Protein AF-A0A950CGF4-F1 (afdb_monomer)

pLDDT: mean 89.04, std 9.95, range [51.75, 98.81]

Structure (mmCIF, N/CA/C/O backbone):
data_AF-A0A950CGF4-F1
#
_entry.id   AF-A0A950CGF4-F1
#
loop_
_atom_site.group_PDB
_atom_site.id
_atom_site.type_symbol
_atom_site.label_atom_id
_atom_site.label_alt_id
_atom_site.label_comp_id
_atom_site.label_asym_id
_atom_site.label_entity_id
_atom_site.label_seq_id
_atom_site.pdbx_PDB_ins_code
_atom_site.Cartn_x
_atom_site.Cartn_y
_atom_site.Cartn_z
_atom_site.occupancy
_atom_site.B_iso_or_equiv
_atom_site.auth_seq_id
_atom_site.auth_comp_id
_atom_site.auth_asym_id
_atom_site.auth_atom_id
_atom_site.pdbx_PDB_model_num
ATOM 1 N N . GLY A 1 1 ? 24.610 4.607 -11.907 1.00 51.75 1 GLY A N 1
ATOM 2 C CA . GLY A 1 1 ? 24.295 6.037 -11.906 1.00 51.75 1 GLY A CA 1
ATOM 3 C C . GLY A 1 1 ? 24.151 6.427 -10.470 1.00 51.75 1 GLY A C 1
ATOM 4 O O . GLY A 1 1 ? 25.001 6.032 -9.684 1.00 51.75 1 GLY A O 1
ATOM 5 N N . GLY A 1 2 ? 23.129 7.204 -10.133 1.00 70.56 2 GLY A N 1
ATOM 6 C CA . GLY A 1 2 ? 22.711 7.419 -8.754 1.00 70.56 2 GLY A CA 1
ATOM 7 C C . GLY A 1 2 ? 21.203 7.613 -8.735 1.00 70.56 2 GLY A C 1
ATOM 8 O O . GLY A 1 2 ? 20.708 8.473 -9.470 1.00 70.56 2 GLY A O 1
ATOM 9 N N . GLY A 1 3 ? 20.501 6.817 -7.926 1.00 74.62 3 GLY A N 1
ATOM 10 C CA . GLY A 1 3 ? 19.053 6.936 -7.752 1.00 74.62 3 GLY A CA 1
ATOM 11 C C . GLY A 1 3 ? 18.641 8.293 -7.174 1.00 74.62 3 GLY A C 1
ATOM 12 O O . GLY A 1 3 ? 19.278 8.793 -6.244 1.00 74.62 3 GLY A O 1
ATOM 13 N N . GLY A 1 4 ? 17.574 8.889 -7.714 1.00 84.50 4 GLY A N 1
ATOM 14 C CA . GLY A 1 4 ? 17.140 10.245 -7.355 1.00 84.50 4 GLY A CA 1
ATOM 15 C C . GLY A 1 4 ? 16.600 10.376 -5.928 1.00 84.50 4 GLY A C 1
ATOM 16 O O . GLY A 1 4 ? 16.753 11.428 -5.309 1.00 84.50 4 GLY A O 1
ATOM 17 N N . GLY A 1 5 ? 15.989 9.313 -5.394 1.00 90.94 5 GLY A N 1
ATOM 18 C CA . GLY A 1 5 ? 15.558 9.225 -3.996 1.00 90.94 5 GLY A CA 1
ATOM 19 C C . GLY A 1 5 ? 16.475 8.340 -3.150 1.00 90.94 5 GLY A C 1
ATOM 20 O O . GLY A 1 5 ? 16.993 8.776 -2.122 1.00 90.94 5 GLY A O 1
ATOM 21 N N . ILE A 1 6 ? 16.676 7.085 -3.568 1.00 94.50 6 ILE A N 1
ATOM 22 C CA . ILE A 1 6 ? 17.546 6.114 -2.884 1.00 94.50 6 ILE A CA 1
ATOM 23 C C . ILE A 1 6 ? 18.470 5.428 -3.894 1.00 94.50 6 ILE A C 1
ATOM 25 O O . ILE A 1 6 ? 18.023 4.944 -4.928 1.00 94.50 6 ILE A O 1
ATOM 29 N N . SER A 1 7 ? 19.744 5.289 -3.529 1.00 94.00 7 SER A N 1
ATOM 30 C CA . SER A 1 7 ? 20.682 4.347 -4.150 1.00 94.00 7 SER A CA 1
ATOM 31 C C . SER A 1 7 ? 20.894 3.166 -3.198 1.00 94.00 7 SER A C 1
ATOM 33 O O . SER A 1 7 ? 21.608 3.289 -2.198 1.00 94.00 7 SER A O 1
ATOM 35 N N . ASN A 1 8 ? 20.273 2.020 -3.483 1.00 93.06 8 ASN A N 1
ATOM 36 C CA . ASN A 1 8 ? 20.333 0.840 -2.622 1.00 93.06 8 ASN A CA 1
ATOM 37 C C . ASN A 1 8 ? 21.554 -0.044 -2.935 1.00 93.06 8 ASN A C 1
ATOM 39 O O . ASN A 1 8 ? 21.441 -1.067 -3.616 1.00 93.06 8 ASN A O 1
ATOM 43 N N . SER A 1 9 ? 22.715 0.342 -2.402 1.00 90.50 9 SER A N 1
ATOM 44 C CA . SER A 1 9 ? 24.005 -0.348 -2.582 1.00 90.50 9 SER A CA 1
ATOM 45 C C . SER A 1 9 ? 24.527 -1.099 -1.353 1.00 90.50 9 SER A C 1
ATOM 47 O O . SER A 1 9 ? 25.666 -1.566 -1.343 1.00 90.50 9 SER A O 1
ATOM 49 N N . GLY A 1 10 ? 23.697 -1.216 -0.315 1.00 85.75 10 GLY A N 1
ATOM 50 C CA . GLY A 1 10 ? 24.014 -1.948 0.908 1.00 85.75 10 GLY A CA 1
ATOM 51 C C . GLY A 1 10 ? 23.760 -3.456 0.803 1.00 85.75 10 GLY A C 1
ATOM 52 O O . GLY A 1 10 ? 23.866 -4.065 -0.257 1.00 85.75 10 GLY A O 1
ATOM 53 N N . THR A 1 11 ? 23.428 -4.076 1.937 1.00 91.06 11 THR A N 1
ATOM 54 C CA . THR A 1 11 ? 23.103 -5.510 2.014 1.00 91.06 11 THR A CA 1
ATOM 55 C C . THR A 1 11 ? 21.654 -5.818 1.645 1.00 91.06 11 THR A C 1
ATOM 57 O O . THR A 1 11 ? 21.397 -6.853 1.040 1.00 91.06 11 THR A O 1
ATOM 60 N N . SER A 1 12 ? 20.714 -4.954 2.035 1.00 94.38 12 SER A N 1
ATOM 61 C CA . SER A 1 12 ? 19.289 -5.050 1.711 1.00 94.38 12 SER A CA 1
ATOM 62 C C . SER A 1 12 ? 18.558 -3.764 2.098 1.00 94.38 12 SER A C 1
ATOM 64 O O . SER A 1 12 ? 18.945 -3.125 3.080 1.00 94.38 12 SER A O 1
ATOM 66 N N . ALA A 1 13 ? 17.442 -3.462 1.436 1.00 96.19 13 ALA A N 1
ATOM 67 C CA . ALA A 1 13 ? 16.531 -2.393 1.838 1.00 96.19 13 ALA A CA 1
ATOM 68 C C . ALA A 1 13 ? 15.065 -2.851 1.867 1.00 96.19 13 ALA A C 1
ATOM 70 O O . ALA A 1 13 ? 14.645 -3.748 1.132 1.00 96.19 13 ALA A O 1
ATOM 71 N N . VAL A 1 14 ? 14.282 -2.206 2.733 1.00 96.38 14 VAL A N 1
ATOM 72 C CA . VAL A 1 14 ? 12.844 -2.435 2.887 1.00 96.38 14 VAL A CA 1
ATOM 73 C C . VAL A 1 14 ? 12.133 -1.084 2.908 1.00 96.38 14 VAL A C 1
ATOM 75 O O . VAL A 1 14 ? 12.479 -0.211 3.702 1.00 96.38 14 VAL A O 1
ATOM 78 N N . VAL A 1 15 ? 11.137 -0.923 2.040 1.00 97.38 15 VAL A N 1
ATOM 79 C CA . VAL A 1 15 ? 10.328 0.293 1.892 1.00 97.38 15 VAL A CA 1
ATOM 80 C C . VAL A 1 15 ? 8.871 -0.057 2.171 1.00 97.38 15 VAL A C 1
ATOM 82 O O . VAL A 1 15 ? 8.310 -0.949 1.538 1.00 97.38 15 VAL A O 1
ATOM 85 N N . ILE A 1 16 ? 8.253 0.627 3.135 1.00 96.19 16 ILE A N 1
ATOM 86 C CA . ILE A 1 16 ? 6.884 0.334 3.578 1.00 96.19 16 ILE A CA 1
ATOM 87 C C . ILE A 1 16 ? 6.121 1.643 3.769 1.00 96.19 16 ILE A C 1
ATOM 89 O O . ILE A 1 16 ? 6.665 2.592 4.336 1.00 96.19 16 ILE A O 1
ATOM 93 N N . ASN A 1 17 ? 4.858 1.690 3.336 1.00 94.06 17 ASN A N 1
ATOM 94 C CA . ASN A 1 17 ? 3.929 2.799 3.595 1.00 94.06 17 ASN A CA 1
ATOM 95 C C . ASN A 1 17 ? 4.472 4.182 3.180 1.00 94.06 17 ASN A C 1
ATOM 97 O O . ASN A 1 17 ? 4.217 5.197 3.838 1.00 94.06 17 ASN A O 1
ATOM 101 N N . SER A 1 18 ? 5.269 4.217 2.111 1.00 97.56 18 SER A N 1
ATOM 102 C CA . SER A 1 18 ? 6.079 5.376 1.731 1.00 97.56 18 SER A CA 1
ATOM 103 C C . SER A 1 18 ? 5.611 6.009 0.427 1.00 97.56 18 SER A C 1
ATOM 105 O O . SER A 1 18 ? 5.087 5.332 -0.457 1.00 97.56 18 SER A O 1
ATOM 107 N N . THR A 1 19 ? 5.853 7.312 0.290 1.00 97.75 19 THR A N 1
ATOM 108 C CA . THR A 1 19 ? 5.586 8.048 -0.950 1.00 97.75 19 THR A CA 1
ATOM 109 C C . THR A 1 19 ? 6.880 8.606 -1.516 1.00 97.75 19 THR A C 1
ATOM 111 O O . THR A 1 19 ? 7.490 9.485 -0.909 1.00 97.75 19 THR A O 1
ATOM 114 N N . PHE A 1 20 ? 7.263 8.133 -2.698 1.00 97.50 20 PHE A N 1
ATOM 115 C CA . PHE A 1 20 ? 8.356 8.686 -3.493 1.00 97.50 20 PHE A CA 1
ATOM 116 C C . PHE A 1 20 ? 7.741 9.566 -4.565 1.00 97.50 20 PHE A C 1
ATOM 118 O O . PHE A 1 20 ? 6.994 9.072 -5.411 1.00 97.50 20 PHE A O 1
ATOM 125 N N . LYS A 1 21 ? 8.018 10.867 -4.528 1.00 95.50 21 LYS A N 1
ATOM 126 C CA . LYS A 1 21 ? 7.441 11.804 -5.485 1.00 95.50 21 LYS A CA 1
ATOM 127 C C . LYS A 1 21 ? 8.475 12.754 -6.047 1.00 95.50 21 LYS A C 1
ATOM 129 O O . LYS A 1 21 ? 9.245 13.318 -5.275 1.00 95.50 21 LYS A O 1
ATOM 134 N N . GLN A 1 22 ? 8.424 12.968 -7.360 1.00 93.62 22 GLN A N 1
ATOM 135 C CA . GLN A 1 22 ? 9.223 13.989 -8.049 1.00 93.62 22 GLN A CA 1
ATOM 136 C C . GLN A 1 22 ? 10.730 13.899 -7.766 1.00 93.62 22 GLN A C 1
ATOM 138 O O . GLN A 1 22 ? 11.429 14.911 -7.784 1.00 93.62 22 GLN A O 1
ATOM 143 N N . ASN A 1 23 ? 11.230 12.693 -7.496 1.00 94.12 23 ASN A N 1
ATOM 144 C CA . ASN A 1 23 ? 12.661 12.449 -7.423 1.00 94.12 23 ASN A CA 1
ATOM 145 C C . ASN A 1 23 ? 13.214 12.321 -8.845 1.00 94.12 23 ASN A C 1
ATOM 147 O O . ASN A 1 23 ? 12.542 11.771 -9.721 1.00 94.12 23 ASN A O 1
ATOM 151 N N . ILE A 1 24 ? 14.421 12.844 -9.066 1.00 92.50 24 ILE A N 1
ATOM 152 C CA . ILE A 1 24 ? 15.060 12.873 -10.382 1.00 92.50 24 ILE A CA 1
ATOM 153 C C . ILE A 1 24 ? 16.408 12.157 -10.301 1.00 92.50 24 ILE A C 1
ATOM 155 O O . ILE A 1 24 ? 17.319 12.624 -9.616 1.00 92.50 24 ILE A O 1
ATOM 159 N N . GLY A 1 25 ? 16.525 11.030 -10.998 1.00 89.88 25 GLY A N 1
ATOM 160 C CA . GLY A 1 25 ? 17.766 10.282 -11.180 1.00 89.88 25 GLY A CA 1
ATOM 161 C C . GLY A 1 25 ? 18.503 10.772 -12.424 1.00 89.88 25 GLY A C 1
ATOM 162 O O . GLY A 1 25 ? 17.896 11.066 -13.452 1.00 89.88 25 GLY A O 1
ATOM 163 N N . VAL A 1 26 ? 19.832 10.875 -12.346 1.00 87.75 26 VAL A N 1
ATOM 164 C CA . VAL A 1 26 ? 20.642 11.393 -13.469 1.00 87.75 26 VAL A CA 1
ATOM 165 C C . VAL A 1 26 ? 20.712 10.389 -14.621 1.00 87.75 26 VAL A C 1
ATOM 167 O O . VAL A 1 26 ? 20.776 10.782 -15.783 1.00 87.75 26 VAL A O 1
ATOM 170 N N . VAL A 1 27 ? 20.720 9.096 -14.296 1.00 85.50 27 VAL A N 1
ATOM 171 C CA . VAL A 1 27 ? 20.828 8.002 -15.273 1.00 85.50 27 VAL A CA 1
ATOM 172 C C . VAL A 1 27 ? 19.829 6.907 -14.924 1.00 85.50 27 VAL A C 1
ATOM 174 O O . VAL A 1 27 ? 18.967 6.584 -15.734 1.00 85.50 27 VAL A O 1
ATOM 177 N N . ASP A 1 28 ? 19.904 6.428 -13.685 1.00 88.00 28 ASP A N 1
ATOM 178 C CA . ASP A 1 28 ? 19.197 5.243 -13.217 1.00 88.00 28 ASP A CA 1
ATOM 179 C C . ASP A 1 28 ? 18.255 5.627 -12.077 1.00 88.00 28 ASP A C 1
ATOM 181 O O . ASP A 1 28 ? 18.638 6.406 -11.200 1.00 88.00 28 ASP A O 1
ATOM 185 N N . GLY A 1 29 ? 17.045 5.070 -12.082 1.00 89.81 29 GLY A N 1
ATOM 186 C CA . GLY A 1 29 ? 16.141 5.055 -10.939 1.00 89.81 29 GLY A CA 1
ATOM 187 C C . GLY A 1 29 ? 15.717 6.440 -10.460 1.00 89.81 29 GLY A C 1
ATOM 188 O O . GLY A 1 29 ? 16.326 6.995 -9.545 1.00 89.81 29 GLY A O 1
ATOM 189 N N . GLY A 1 30 ? 14.629 6.993 -10.996 1.00 92.44 30 GLY A N 1
ATOM 190 C CA . GLY A 1 30 ? 14.160 8.312 -10.556 1.00 92.44 30 GLY A CA 1
ATOM 191 C C . GLY A 1 30 ? 13.792 8.308 -9.077 1.00 92.44 30 GLY A C 1
ATOM 192 O O . GLY A 1 30 ? 14.268 9.139 -8.307 1.00 92.44 30 GLY A O 1
ATOM 193 N N . GLY A 1 31 ? 13.025 7.304 -8.647 1.00 94.94 31 GLY A N 1
ATOM 194 C CA . GLY A 1 31 ? 12.789 7.021 -7.235 1.00 94.94 31 GLY A CA 1
ATOM 195 C C . GLY A 1 31 ? 13.942 6.242 -6.604 1.00 94.94 31 GLY A C 1
ATOM 196 O O . GLY A 1 31 ? 14.527 6.700 -5.619 1.00 94.94 31 GLY A O 1
ATOM 197 N N . ILE A 1 32 ? 14.249 5.056 -7.139 1.00 95.69 32 ILE A N 1
ATOM 198 C CA . ILE A 1 32 ? 15.247 4.147 -6.555 1.00 95.69 32 ILE A CA 1
ATOM 199 C C . ILE A 1 32 ? 16.115 3.500 -7.635 1.00 95.69 32 ILE A C 1
ATOM 201 O O . ILE A 1 32 ? 15.602 2.869 -8.554 1.00 95.69 32 ILE A O 1
ATOM 205 N N . GLU A 1 33 ? 17.431 3.574 -7.462 1.00 94.38 33 GLU A N 1
ATOM 206 C CA . GLU A 1 33 ? 18.391 2.683 -8.121 1.00 94.38 33 GLU A CA 1
ATOM 207 C C . GLU A 1 33 ? 18.653 1.498 -7.186 1.00 94.38 33 GLU A C 1
ATOM 209 O O . GLU A 1 33 ? 19.044 1.677 -6.025 1.00 94.38 33 GLU A O 1
ATOM 214 N N . ASN A 1 34 ? 18.421 0.279 -7.671 1.00 94.44 34 ASN A N 1
ATOM 215 C CA . ASN A 1 34 ? 18.540 -0.925 -6.867 1.00 94.44 34 ASN A CA 1
ATOM 216 C C . ASN A 1 34 ? 19.687 -1.832 -7.319 1.00 94.44 34 ASN A C 1
ATOM 218 O O . ASN A 1 34 ? 19.595 -2.495 -8.349 1.00 94.44 34 ASN A O 1
ATOM 222 N N . VAL A 1 35 ? 20.733 -1.941 -6.495 1.00 93.69 35 VAL A N 1
ATOM 223 C CA . VAL A 1 35 ? 21.887 -2.827 -6.740 1.00 93.69 35 VAL A CA 1
ATOM 224 C C . VAL A 1 35 ? 22.104 -3.849 -5.613 1.00 93.69 35 VAL A C 1
ATOM 226 O O . VAL A 1 35 ? 23.158 -4.480 -5.534 1.00 93.69 35 VAL A O 1
ATOM 229 N N . SER A 1 36 ? 21.097 -4.064 -4.762 1.00 93.69 36 SER A N 1
ATOM 230 C CA . SER A 1 36 ? 21.050 -5.111 -3.726 1.00 93.69 36 SER A CA 1
ATOM 231 C C . SER A 1 36 ? 19.597 -5.598 -3.521 1.00 93.69 36 SER A C 1
ATOM 233 O O . SER A 1 36 ? 18.703 -5.114 -4.208 1.00 93.69 36 SER A O 1
ATOM 235 N N . PRO A 1 37 ? 19.299 -6.599 -2.674 1.00 95.44 37 PRO A N 1
ATOM 236 C CA . PRO A 1 37 ? 17.916 -7.005 -2.413 1.00 95.44 37 PRO A CA 1
ATOM 237 C C . PRO A 1 37 ? 17.028 -5.853 -1.909 1.00 95.44 37 PRO A C 1
ATOM 239 O O . PRO A 1 37 ? 17.382 -5.162 -0.950 1.00 95.44 37 PRO A O 1
ATOM 242 N N . LEU A 1 38 ? 15.856 -5.676 -2.525 1.00 97.31 38 LEU A N 1
ATOM 243 C CA . LEU A 1 38 ? 14.881 -4.637 -2.183 1.00 97.31 38 LEU A CA 1
ATOM 244 C C . LEU A 1 38 ? 13.463 -5.207 -2.112 1.00 97.31 38 LEU A C 1
ATOM 246 O O . LEU A 1 38 ? 12.987 -5.836 -3.055 1.00 97.31 38 LEU A O 1
ATOM 250 N N . THR A 1 39 ? 12.776 -4.951 -0.997 1.00 98.00 39 THR A N 1
ATOM 251 C CA . THR A 1 39 ? 11.337 -5.224 -0.844 1.00 98.00 39 THR A CA 1
ATOM 252 C C . THR A 1 39 ? 10.566 -3.924 -0.657 1.00 98.00 39 THR A C 1
ATOM 254 O O . THR A 1 39 ? 10.928 -3.101 0.186 1.00 98.00 39 THR A O 1
ATOM 257 N N . ILE A 1 40 ? 9.491 -3.755 -1.421 1.00 98.69 40 ILE A N 1
ATOM 258 C CA . ILE A 1 40 ? 8.602 -2.596 -1.375 1.00 98.69 40 ILE A CA 1
ATOM 259 C C . ILE A 1 40 ? 7.180 -3.082 -1.127 1.00 98.69 40 ILE A C 1
ATOM 261 O O . ILE A 1 40 ? 6.662 -3.896 -1.889 1.00 98.69 40 ILE A O 1
ATOM 265 N N . THR A 1 41 ? 6.538 -2.541 -0.096 1.00 98.62 41 THR A N 1
ATOM 266 C CA . THR A 1 41 ? 5.162 -2.889 0.268 1.00 98.62 41 THR A CA 1
ATOM 267 C C . THR A 1 41 ? 4.340 -1.628 0.509 1.00 98.62 41 THR A C 1
ATOM 269 O O . THR A 1 41 ? 4.827 -0.692 1.151 1.00 98.62 41 THR A O 1
ATOM 272 N N . ASN A 1 42 ? 3.080 -1.601 0.055 1.00 98.25 42 ASN A N 1
ATOM 273 C CA . ASN A 1 42 ? 2.128 -0.529 0.388 1.00 98.25 42 ASN A CA 1
ATOM 274 C C . ASN A 1 42 ? 2.681 0.876 0.108 1.00 98.25 42 ASN A C 1
ATOM 276 O O . ASN A 1 42 ? 2.585 1.761 0.953 1.00 98.25 42 ASN A O 1
ATOM 280 N N . SER A 1 43 ? 3.356 1.079 -1.019 1.00 98.75 43 SER A N 1
ATOM 281 C CA . SER A 1 43 ? 4.037 2.347 -1.293 1.00 98.75 43 SER A CA 1
ATOM 282 C C . SER A 1 43 ? 3.573 2.956 -2.608 1.00 98.75 43 SER A C 1
ATOM 284 O O . SER A 1 43 ? 3.198 2.248 -3.541 1.00 98.75 43 SER A O 1
ATOM 286 N N . THR A 1 44 ? 3.609 4.284 -2.680 1.00 98.50 44 THR A N 1
ATOM 287 C CA . THR A 1 44 ? 3.230 5.043 -3.873 1.00 98.50 44 THR A CA 1
ATOM 288 C C . THR A 1 44 ? 4.453 5.736 -4.470 1.00 98.50 44 THR A C 1
ATOM 290 O O . THR A 1 44 ? 5.131 6.510 -3.796 1.00 98.50 44 THR A O 1
ATOM 293 N N . PHE A 1 45 ? 4.708 5.505 -5.753 1.00 97.81 45 PHE A N 1
ATOM 294 C CA . PHE A 1 45 ? 5.719 6.194 -6.550 1.00 97.81 45 PHE A CA 1
ATOM 295 C C . PHE A 1 45 ? 4.994 7.061 -7.574 1.00 97.81 45 PHE A C 1
ATOM 297 O O . PHE A 1 45 ? 4.281 6.523 -8.422 1.00 97.81 45 PHE A O 1
ATOM 304 N N . ALA A 1 46 ? 5.139 8.385 -7.491 1.00 95.62 46 ALA A N 1
ATOM 305 C CA . ALA A 1 46 ? 4.432 9.302 -8.378 1.00 95.62 46 ALA A CA 1
ATOM 306 C C . ALA A 1 46 ? 5.320 10.408 -8.958 1.00 95.62 46 ALA A C 1
ATOM 308 O O . ALA A 1 46 ? 5.899 11.207 -8.219 1.00 95.62 46 ALA A O 1
ATOM 309 N N . GLY A 1 47 ? 5.361 10.520 -10.285 1.00 93.06 47 GLY A N 1
ATOM 310 C CA . GLY A 1 47 ? 6.070 11.613 -10.953 1.00 93.06 47 GLY A CA 1
ATOM 311 C C . GLY A 1 47 ? 7.588 11.591 -10.777 1.00 93.06 47 GLY A C 1
ATOM 312 O O . GLY A 1 47 ? 8.194 12.654 -10.845 1.00 93.06 47 GLY A O 1
ATOM 313 N N . ASN A 1 48 ? 8.195 10.442 -10.466 1.00 93.50 48 ASN A N 1
ATOM 314 C CA . ASN A 1 48 ? 9.653 10.305 -10.436 1.00 93.50 48 ASN A CA 1
ATOM 315 C C . ASN A 1 48 ? 10.206 10.161 -11.869 1.00 93.50 48 ASN A C 1
ATOM 317 O O . ASN A 1 48 ? 9.531 9.611 -12.739 1.00 93.50 48 ASN A O 1
ATOM 321 N N . ASP A 1 49 ? 11.414 10.654 -12.127 1.00 91.38 49 ASP A N 1
ATOM 322 C CA . ASP A 1 49 ? 11.981 10.695 -13.479 1.00 91.38 49 ASP A CA 1
ATOM 323 C C . ASP A 1 49 ? 13.460 10.294 -13.491 1.00 91.38 49 ASP A C 1
ATOM 325 O O . ASP A 1 49 ? 14.237 10.691 -12.628 1.00 91.38 49 ASP A O 1
ATOM 329 N N . ALA A 1 50 ? 13.847 9.488 -14.469 1.00 90.44 50 ALA A N 1
ATOM 330 C CA . ALA A 1 50 ? 15.225 9.133 -14.794 1.00 90.44 50 ALA A CA 1
ATOM 331 C C . ALA A 1 50 ? 15.234 8.504 -16.190 1.00 90.44 50 ALA A C 1
ATOM 333 O O . ALA A 1 50 ? 14.245 7.854 -16.534 1.00 90.44 50 ALA A O 1
ATOM 334 N N . PRO A 1 51 ? 16.326 8.627 -16.972 1.00 88.62 51 PRO A N 1
ATOM 335 C CA . PRO A 1 51 ? 16.452 7.997 -18.288 1.00 88.62 51 PRO A CA 1
ATOM 336 C C . PRO A 1 51 ? 16.102 6.502 -18.314 1.00 88.62 51 PRO A C 1
ATOM 338 O O . PRO A 1 51 ? 15.461 6.057 -19.269 1.00 88.62 51 PRO A O 1
ATOM 341 N N . VAL A 1 52 ? 16.485 5.761 -17.269 1.00 88.00 52 VAL A N 1
ATOM 342 C CA . VAL A 1 52 ? 16.149 4.350 -17.052 1.00 88.00 52 VAL A CA 1
ATOM 343 C C . VAL A 1 52 ? 15.436 4.188 -15.714 1.00 88.00 52 VAL A C 1
ATOM 345 O O . VAL A 1 52 ? 15.919 4.670 -14.692 1.00 88.00 52 VAL A O 1
ATOM 348 N N . GLY A 1 53 ? 14.270 3.534 -15.721 1.00 90.12 53 GLY A N 1
ATOM 349 C CA . GLY A 1 53 ? 13.491 3.263 -14.518 1.00 90.12 53 GLY A CA 1
ATOM 350 C C . GLY A 1 53 ? 13.012 4.530 -13.814 1.00 90.12 53 GLY A C 1
ATOM 351 O O . GLY A 1 53 ? 13.495 4.867 -12.733 1.00 90.12 53 GLY A O 1
ATOM 352 N N . GLY A 1 54 ? 12.043 5.240 -14.400 1.00 91.38 54 GLY A N 1
ATOM 353 C CA . GLY A 1 54 ? 11.550 6.508 -13.846 1.00 91.38 54 GLY A CA 1
ATOM 354 C C . GLY A 1 54 ? 11.106 6.379 -12.384 1.00 91.38 54 GLY A C 1
ATOM 355 O O . GLY A 1 54 ? 11.421 7.221 -11.549 1.00 91.38 54 GLY A O 1
ATOM 356 N N . GLY A 1 55 ? 10.440 5.279 -12.034 1.00 93.94 55 GLY A N 1
ATOM 357 C CA . GLY A 1 55 ? 10.187 4.895 -10.650 1.00 93.94 55 GLY A CA 1
ATOM 358 C C . GLY A 1 55 ? 11.382 4.159 -10.052 1.00 93.94 55 GLY A C 1
ATOM 359 O O . GLY A 1 55 ? 11.945 4.602 -9.048 1.00 93.94 55 GLY A O 1
ATOM 360 N N . ILE A 1 56 ? 11.749 3.027 -10.655 1.00 94.50 56 ILE A N 1
ATOM 361 C CA . ILE A 1 56 ? 12.818 2.149 -10.168 1.00 94.50 56 ILE A CA 1
ATOM 362 C C . ILE A 1 56 ? 13.632 1.623 -11.338 1.00 94.50 56 ILE A C 1
ATOM 364 O O . ILE A 1 56 ? 13.052 1.119 -12.299 1.00 94.50 56 ILE A O 1
ATOM 368 N N . ASP A 1 57 ? 14.953 1.648 -11.196 1.00 93.44 57 ASP A N 1
ATOM 369 C CA . ASP A 1 57 ? 15.852 0.853 -12.024 1.00 93.44 57 ASP A CA 1
ATOM 370 C C . ASP A 1 57 ? 16.522 -0.235 -11.187 1.00 93.44 57 ASP A C 1
ATOM 372 O O . ASP A 1 57 ? 17.093 0.032 -10.125 1.00 93.44 57 ASP A O 1
ATOM 376 N N . ASN A 1 58 ? 16.387 -1.483 -11.625 1.00 94.12 58 ASN A N 1
ATOM 377 C CA . ASN A 1 58 ? 16.745 -2.654 -10.846 1.00 94.12 58 ASN A CA 1
ATOM 378 C C . ASN A 1 58 ? 17.822 -3.504 -11.522 1.00 94.12 58 ASN A C 1
ATOM 380 O O . ASN A 1 58 ? 17.596 -4.096 -12.572 1.00 94.12 58 ASN A O 1
ATOM 384 N N . PHE A 1 59 ? 18.942 -3.675 -10.819 1.00 93.06 59 PHE A N 1
ATOM 385 C CA . PHE A 1 59 ? 20.076 -4.515 -11.212 1.00 93.06 59 PHE A CA 1
ATOM 386 C C . PHE A 1 59 ? 20.205 -5.800 -10.373 1.00 93.06 59 PHE A C 1
ATOM 388 O O . PHE A 1 59 ? 21.113 -6.604 -10.611 1.00 93.06 59 PHE A O 1
ATOM 395 N N . ARG A 1 60 ? 19.367 -5.993 -9.342 1.00 93.44 60 ARG A N 1
ATOM 396 C CA . ARG A 1 60 ? 19.395 -7.158 -8.428 1.00 93.44 60 ARG A CA 1
ATOM 397 C C . ARG A 1 60 ? 17.983 -7.667 -8.132 1.00 93.44 60 ARG A C 1
ATOM 399 O O . ARG A 1 60 ? 17.134 -7.653 -9.011 1.00 93.44 60 ARG A O 1
ATOM 406 N N . THR A 1 61 ? 17.735 -8.225 -6.951 1.00 94.44 61 THR A N 1
ATOM 407 C CA . THR A 1 61 ? 16.420 -8.753 -6.579 1.00 94.44 61 THR A CA 1
ATOM 408 C C . THR A 1 61 ? 15.514 -7.623 -6.113 1.00 94.44 61 THR A C 1
ATOM 410 O O . THR A 1 61 ? 15.842 -6.910 -5.164 1.00 94.44 61 THR A O 1
ATOM 413 N N . LEU A 1 62 ? 14.355 -7.513 -6.751 1.00 97.31 62 LEU A N 1
ATOM 414 C CA . LEU A 1 62 ? 13.282 -6.589 -6.426 1.00 97.31 62 LEU A CA 1
ATOM 415 C C . LEU A 1 62 ? 11.998 -7.382 -6.175 1.00 97.31 62 LEU A C 1
ATOM 417 O O . LEU A 1 62 ? 11.597 -8.217 -6.983 1.00 97.31 62 LEU A O 1
ATOM 421 N N . THR A 1 63 ? 11.335 -7.102 -5.059 1.00 98.12 63 THR A N 1
ATOM 422 C CA . THR A 1 63 ? 9.980 -7.580 -4.767 1.00 98.12 63 THR A CA 1
ATOM 423 C C . THR A 1 63 ? 9.090 -6.381 -4.474 1.00 98.12 63 THR A C 1
ATOM 425 O O . THR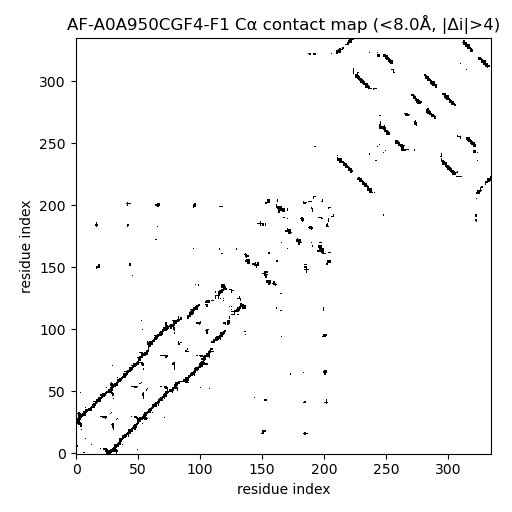 A 1 63 ? 9.369 -5.617 -3.551 1.00 98.12 63 THR A O 1
ATOM 428 N N . VAL A 1 64 ? 8.023 -6.216 -5.252 1.00 98.69 64 VAL A N 1
ATOM 429 C CA . VAL A 1 64 ? 7.040 -5.139 -5.087 1.00 98.69 64 VAL A CA 1
ATOM 430 C C . VAL A 1 64 ? 5.679 -5.751 -4.815 1.00 98.69 64 VAL A C 1
ATOM 432 O O . VAL A 1 64 ? 5.218 -6.617 -5.556 1.00 98.69 64 VAL A O 1
ATOM 435 N N . ILE A 1 65 ? 5.038 -5.305 -3.742 1.00 98.69 65 ILE A N 1
ATOM 436 C CA . ILE A 1 65 ? 3.754 -5.828 -3.293 1.00 98.69 65 ILE A CA 1
ATOM 437 C C . ILE A 1 65 ? 2.840 -4.648 -2.994 1.00 98.69 65 ILE A C 1
ATOM 439 O O . ILE A 1 65 ? 3.268 -3.682 -2.350 1.00 98.69 65 ILE A O 1
ATOM 443 N N . ASN A 1 66 ? 1.571 -4.737 -3.398 1.00 98.56 66 ASN A N 1
ATOM 444 C CA . ASN A 1 66 ? 0.537 -3.826 -2.912 1.00 98.56 66 ASN A CA 1
ATOM 445 C C . ASN A 1 66 ? 0.905 -2.347 -3.109 1.00 98.56 66 ASN A C 1
ATOM 447 O O . ASN A 1 66 ? 0.773 -1.544 -2.194 1.00 98.56 66 ASN A O 1
ATOM 451 N N . SER A 1 67 ? 1.487 -1.986 -4.250 1.00 98.81 67 SER A N 1
ATOM 452 C CA . SER A 1 67 ? 2.049 -0.647 -4.469 1.00 98.81 67 SER A CA 1
ATOM 453 C C . SER A 1 67 ? 1.420 0.033 -5.682 1.00 98.81 67 SER A C 1
ATOM 455 O O . SER A 1 67 ? 0.757 -0.611 -6.492 1.00 98.81 67 SER A O 1
ATOM 457 N N . THR A 1 68 ? 1.611 1.344 -5.812 1.00 98.62 68 THR A N 1
ATOM 458 C CA . THR A 1 68 ? 1.090 2.121 -6.944 1.00 98.62 68 THR A CA 1
ATOM 459 C C . THR A 1 68 ? 2.208 2.950 -7.557 1.00 98.62 68 THR A C 1
ATOM 461 O O . THR A 1 68 ? 2.809 3.784 -6.885 1.00 98.62 68 THR A O 1
ATOM 464 N N . PHE A 1 69 ? 2.468 2.752 -8.843 1.00 97.81 69 PHE A N 1
ATOM 465 C CA . PHE A 1 69 ? 3.447 3.490 -9.630 1.00 97.81 69 PHE A CA 1
ATOM 466 C C . PHE A 1 69 ? 2.703 4.279 -10.695 1.00 97.81 69 PHE A C 1
ATOM 468 O O . PHE A 1 69 ? 2.159 3.677 -11.609 1.00 97.81 69 PHE A O 1
ATOM 475 N N . THR A 1 70 ? 2.681 5.609 -10.607 1.00 94.88 70 THR A N 1
ATOM 476 C CA . THR A 1 70 ? 1.973 6.435 -11.590 1.00 94.88 70 THR A CA 1
ATOM 477 C C . THR A 1 70 ? 2.803 7.590 -12.108 1.00 94.88 70 THR A C 1
ATOM 479 O O . THR A 1 70 ? 3.390 8.349 -11.338 1.00 94.88 70 THR A O 1
ATOM 482 N N . GLY A 1 71 ? 2.805 7.782 -13.424 1.00 90.31 71 GLY A N 1
ATOM 483 C CA . GLY A 1 71 ? 3.450 8.945 -14.023 1.00 90.31 71 GLY A CA 1
ATOM 484 C C . GLY A 1 71 ? 4.947 9.016 -13.730 1.00 90.31 71 GLY A C 1
ATOM 485 O O . GLY A 1 71 ? 5.499 10.108 -13.799 1.00 90.31 71 GLY A O 1
ATOM 486 N N . ASN A 1 72 ? 5.587 7.907 -13.334 1.00 90.00 72 ASN A N 1
ATOM 487 C CA . ASN A 1 72 ? 7.040 7.870 -13.253 1.00 90.00 72 ASN A CA 1
ATOM 488 C C . ASN A 1 72 ? 7.539 7.377 -14.592 1.00 90.00 72 ASN A C 1
ATOM 490 O O . ASN A 1 72 ? 7.157 6.290 -15.013 1.00 90.00 72 ASN A O 1
ATOM 494 N N . GLY A 1 73 ? 8.356 8.155 -15.278 1.00 74.19 73 GLY A N 1
ATOM 495 C CA . GLY A 1 73 ? 8.626 7.821 -16.659 1.00 74.19 73 GLY A CA 1
ATOM 496 C C . GLY A 1 73 ? 9.662 8.723 -17.308 1.00 74.19 73 GLY A C 1
ATOM 497 O O . GLY A 1 73 ? 9.470 9.935 -17.289 1.00 74.19 73 GLY A O 1
ATOM 498 N N . PRO A 1 74 ? 10.691 8.145 -17.941 1.00 65.19 74 PRO A N 1
ATOM 499 C CA . PRO A 1 74 ? 11.698 8.881 -18.688 1.00 65.19 74 PRO A CA 1
ATOM 500 C C . PRO A 1 74 ? 11.148 9.649 -19.883 1.00 65.19 74 PRO A C 1
ATOM 502 O O . PRO A 1 74 ? 10.305 9.162 -20.644 1.00 65.19 74 PRO A O 1
ATOM 505 N N . THR A 1 75 ? 11.818 10.756 -20.192 1.00 60.53 75 THR A N 1
ATOM 506 C CA . THR A 1 75 ? 11.823 11.358 -21.537 1.00 60.53 75 THR A CA 1
ATOM 507 C C . THR A 1 75 ? 12.414 10.435 -22.622 1.00 60.53 75 THR A C 1
ATOM 509 O O . THR A 1 75 ? 12.136 10.646 -23.80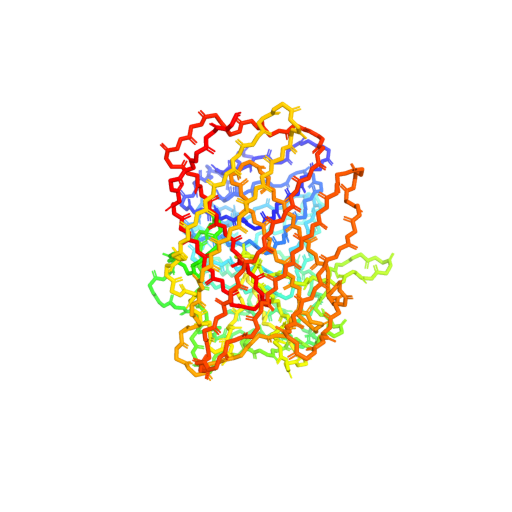0 1.00 60.53 75 THR A O 1
ATOM 512 N N . LEU A 1 76 ? 13.199 9.409 -22.252 1.00 63.44 76 LEU A N 1
ATOM 513 C CA . LEU A 1 76 ? 14.025 8.580 -23.153 1.00 63.44 76 LEU A CA 1
ATOM 514 C C . LEU A 1 76 ? 13.693 7.067 -23.216 1.00 63.44 76 LEU A C 1
ATOM 516 O O . LEU A 1 76 ? 14.469 6.312 -23.792 1.00 63.44 76 LEU A O 1
ATOM 520 N N . GLY A 1 77 ? 12.553 6.599 -22.691 1.00 69.88 77 GLY A N 1
ATOM 521 C CA . GLY A 1 77 ? 12.064 5.235 -22.984 1.00 69.88 77 GLY A CA 1
ATOM 522 C C . GLY A 1 77 ? 12.434 4.100 -22.009 1.00 69.88 77 GLY A C 1
ATOM 523 O O . GLY A 1 77 ? 12.163 2.942 -22.301 1.00 69.88 77 GLY A O 1
ATOM 524 N N . GLY A 1 78 ? 13.009 4.401 -20.847 1.00 70.50 78 GLY A N 1
ATOM 525 C CA . GLY A 1 78 ? 13.444 3.451 -19.816 1.00 70.50 78 GLY A CA 1
ATOM 526 C C . GLY A 1 78 ? 12.414 2.820 -18.859 1.00 70.50 78 GLY A C 1
ATOM 527 O O . GLY A 1 78 ? 12.822 2.268 -17.844 1.00 70.50 78 GLY A O 1
ATOM 528 N N . GLY A 1 79 ? 11.113 2.894 -19.129 1.00 84.00 79 GLY A N 1
ATOM 529 C CA . GLY A 1 79 ? 10.072 2.277 -18.294 1.00 84.00 79 GLY A CA 1
ATOM 530 C C . GLY A 1 79 ? 9.798 2.959 -16.937 1.00 84.00 79 GLY A C 1
ATOM 531 O O . GLY A 1 79 ? 10.631 3.696 -16.406 1.00 84.00 79 GLY A O 1
ATOM 532 N N . ASN A 1 80 ? 8.629 2.697 -16.341 1.00 90.94 80 ASN A N 1
ATOM 533 C CA . ASN A 1 80 ? 8.289 3.095 -14.963 1.00 90.94 80 ASN A CA 1
ATOM 534 C C . ASN A 1 80 ? 9.085 2.239 -13.955 1.00 90.94 80 ASN A C 1
ATOM 536 O O . ASN A 1 80 ? 9.760 2.763 -13.066 1.00 90.94 80 ASN A O 1
ATOM 540 N N . VAL A 1 81 ? 9.080 0.920 -14.165 1.00 94.12 81 VAL A N 1
ATOM 541 C CA . VAL A 1 81 ? 9.945 -0.052 -13.490 1.00 94.12 81 VAL A CA 1
ATOM 542 C C . VAL A 1 81 ? 10.824 -0.732 -14.538 1.00 94.12 81 VAL A C 1
ATOM 544 O O . VAL A 1 81 ? 10.332 -1.441 -15.415 1.00 94.12 81 VAL A O 1
ATOM 547 N N . SER A 1 82 ? 12.132 -0.522 -14.438 1.00 92.38 82 SER A N 1
ATOM 548 C CA . SER A 1 82 ? 13.140 -1.191 -15.256 1.00 92.38 82 SER A CA 1
ATOM 549 C C . SER A 1 82 ? 13.769 -2.337 -14.469 1.00 92.38 82 SER A C 1
ATOM 551 O O . SER A 1 82 ? 14.179 -2.160 -13.322 1.00 92.38 82 SER A O 1
ATOM 553 N N . ASN A 1 83 ? 13.828 -3.523 -15.073 1.00 91.38 83 ASN A N 1
ATOM 554 C CA . ASN A 1 83 ? 14.584 -4.665 -14.574 1.00 91.38 83 ASN A CA 1
ATOM 555 C C . ASN A 1 83 ? 15.676 -5.021 -15.586 1.00 91.38 83 ASN A C 1
ATOM 557 O O . ASN A 1 83 ? 15.399 -5.700 -16.579 1.00 91.38 83 ASN A O 1
ATOM 561 N N . ASP A 1 84 ? 16.904 -4.564 -15.333 1.00 81.12 84 ASP A N 1
ATOM 562 C CA . ASP A 1 84 ? 18.023 -4.736 -16.253 1.00 81.12 84 ASP A CA 1
ATOM 563 C C . ASP A 1 84 ? 18.545 -6.189 -16.233 1.00 81.12 84 ASP A C 1
ATOM 565 O O . ASP A 1 84 ? 19.132 -6.645 -15.236 1.00 81.12 84 ASP A O 1
ATOM 569 N N . PRO A 1 85 ? 18.393 -6.941 -17.342 1.00 62.62 85 PRO A N 1
ATOM 570 C CA . PRO A 1 85 ? 18.916 -8.297 -17.431 1.00 62.62 85 PRO A CA 1
ATOM 571 C C . PRO A 1 85 ? 20.453 -8.346 -17.443 1.00 62.62 85 PRO A C 1
ATOM 573 O O . PRO A 1 85 ? 21.019 -9.374 -17.068 1.00 62.62 85 PRO A O 1
ATOM 576 N N . HIS A 1 86 ? 21.151 -7.263 -17.812 1.00 68.69 86 HIS A N 1
ATOM 577 C CA . HIS A 1 86 ? 22.620 -7.237 -17.865 1.00 68.69 86 HIS A CA 1
ATOM 578 C C . HIS A 1 86 ? 23.262 -7.257 -16.466 1.00 68.69 86 HIS A C 1
ATOM 580 O O . HIS A 1 86 ? 24.447 -7.568 -16.331 1.00 68.69 86 HIS A O 1
ATOM 586 N N . GLY A 1 87 ? 22.477 -6.987 -15.416 1.00 61.97 87 GLY A N 1
ATOM 587 C CA . GLY A 1 87 ? 22.905 -7.031 -14.020 1.00 61.97 87 GLY A CA 1
ATOM 588 C C . GLY A 1 87 ? 22.639 -8.351 -13.284 1.00 61.97 87 GLY A C 1
ATOM 589 O O . GLY A 1 87 ? 23.061 -8.472 -12.140 1.00 61.97 87 GLY A O 1
ATOM 590 N N . ASN A 1 88 ? 21.983 -9.356 -13.876 1.00 71.56 88 ASN A N 1
ATOM 591 C CA . ASN A 1 88 ? 21.288 -10.429 -13.129 1.00 71.56 88 ASN A CA 1
ATOM 592 C C . ASN A 1 88 ? 20.095 -9.905 -12.293 1.00 71.56 88 ASN A C 1
ATOM 594 O O . ASN A 1 88 ? 19.800 -10.436 -11.217 1.00 71.56 88 ASN A O 1
ATOM 598 N N . GLY A 1 89 ? 19.426 -8.845 -12.760 1.00 79.00 89 GLY A N 1
ATOM 599 C CA . GLY A 1 89 ? 18.219 -8.320 -12.130 1.00 79.00 89 GLY A CA 1
ATOM 600 C C . GLY A 1 89 ? 17.058 -9.317 -12.191 1.00 79.00 89 GLY A C 1
ATOM 601 O O . GLY A 1 89 ? 16.776 -9.915 -13.230 1.00 79.00 89 GLY A O 1
ATOM 602 N N . SER A 1 90 ? 16.364 -9.498 -11.071 1.00 91.69 90 SER A N 1
ATOM 603 C CA . SER A 1 90 ? 15.091 -10.221 -10.998 1.00 91.69 90 SER A CA 1
ATOM 604 C C . SER A 1 90 ? 14.064 -9.324 -10.324 1.00 91.69 90 SER A C 1
ATOM 606 O O . SER A 1 90 ? 14.256 -8.910 -9.184 1.00 91.69 90 SER A O 1
ATOM 608 N N . GLY A 1 91 ? 12.984 -9.005 -11.033 1.00 94.69 91 GLY A N 1
ATOM 609 C CA . GLY A 1 91 ? 11.860 -8.250 -10.492 1.00 94.69 91 GLY A CA 1
ATOM 610 C C . GLY A 1 91 ? 10.630 -9.134 -10.376 1.00 94.69 91 GLY A C 1
ATOM 611 O O . GLY A 1 91 ? 10.224 -9.734 -11.368 1.00 94.69 91 GLY A O 1
ATOM 612 N N . THR A 1 92 ? 10.033 -9.187 -9.190 1.00 97.38 92 THR A N 1
ATOM 613 C CA . THR A 1 92 ? 8.725 -9.805 -8.952 1.00 97.38 92 THR A CA 1
ATOM 614 C C . THR A 1 92 ? 7.752 -8.742 -8.473 1.00 97.38 92 THR A C 1
ATOM 616 O O . THR A 1 92 ? 8.058 -7.993 -7.542 1.00 97.38 92 THR A O 1
ATOM 619 N N . ILE A 1 93 ? 6.577 -8.685 -9.094 1.00 98.31 93 ILE A N 1
ATOM 620 C CA . ILE A 1 93 ? 5.523 -7.735 -8.739 1.00 98.31 93 ILE A CA 1
ATOM 621 C C . ILE A 1 93 ? 4.236 -8.510 -8.436 1.00 98.31 93 ILE A C 1
ATOM 623 O O . ILE A 1 93 ? 3.852 -9.401 -9.192 1.00 98.31 93 ILE A O 1
ATOM 627 N N . LYS A 1 94 ? 3.574 -8.171 -7.327 1.00 98.62 94 LYS A N 1
ATOM 628 C CA . LYS A 1 94 ? 2.276 -8.716 -6.909 1.00 98.62 94 LYS A CA 1
ATOM 629 C C . LYS A 1 94 ? 1.332 -7.589 -6.493 1.00 98.62 94 LYS A C 1
ATOM 631 O O . LYS A 1 94 ? 1.766 -6.642 -5.829 1.00 98.62 94 LYS A O 1
ATOM 636 N N . SER A 1 95 ? 0.042 -7.719 -6.801 1.00 98.50 95 SER A N 1
ATOM 637 C CA . SER A 1 95 ? -1.011 -6.842 -6.269 1.00 98.50 95 SER A CA 1
ATOM 638 C C . SER A 1 95 ? -0.733 -5.344 -6.475 1.00 98.50 95 SER A C 1
ATOM 640 O O . SER A 1 95 ? -1.036 -4.523 -5.613 1.00 98.50 95 SER A O 1
ATOM 642 N N . THR A 1 96 ? -0.079 -4.970 -7.576 1.00 98.75 96 THR A N 1
ATOM 643 C CA . THR A 1 96 ? 0.467 -3.621 -7.795 1.00 98.75 96 THR A CA 1
ATOM 644 C C . THR A 1 96 ? -0.139 -2.968 -9.031 1.00 98.75 96 THR A C 1
ATOM 646 O O . THR A 1 96 ? -0.379 -3.622 -10.045 1.00 98.75 96 THR A O 1
ATOM 649 N N . ILE A 1 97 ? -0.355 -1.655 -8.945 1.00 98.75 97 ILE A N 1
ATOM 650 C CA . ILE A 1 97 ? -0.815 -0.816 -10.053 1.00 98.75 97 ILE A CA 1
ATOM 651 C C . ILE A 1 97 ? 0.387 -0.120 -10.691 1.00 98.75 97 ILE A C 1
ATOM 653 O O . ILE A 1 97 ? 1.164 0.536 -9.995 1.00 98.75 97 ILE A O 1
ATOM 657 N N . LEU A 1 98 ? 0.498 -0.211 -12.013 1.00 97.62 98 LEU A N 1
ATOM 658 C CA . LEU A 1 98 ? 1.449 0.525 -12.839 1.00 97.62 98 LEU A CA 1
ATOM 659 C C . LEU A 1 98 ? 0.669 1.329 -13.884 1.00 97.62 98 LEU A C 1
ATOM 661 O O . LEU A 1 98 ? -0.086 0.766 -14.679 1.00 97.62 98 LEU A O 1
ATOM 665 N N . THR A 1 99 ? 0.832 2.648 -13.854 1.00 93.25 99 THR A N 1
ATOM 666 C CA . THR A 1 99 ? 0.223 3.574 -14.809 1.00 93.25 99 THR A CA 1
ATOM 667 C C . THR A 1 99 ? 1.226 4.574 -15.353 1.00 93.25 99 THR A C 1
ATOM 669 O O . THR A 1 99 ? 2.028 5.138 -14.604 1.00 93.25 99 THR A O 1
ATOM 672 N N . ALA A 1 100 ? 1.103 4.864 -16.646 1.00 73.25 100 ALA A N 1
ATOM 673 C CA . ALA A 1 100 ? 1.803 5.929 -17.358 1.00 73.25 100 ALA A CA 1
ATOM 674 C C . ALA A 1 100 ? 3.318 6.020 -17.063 1.00 73.25 100 ALA A C 1
ATOM 676 O O . ALA A 1 100 ? 3.760 6.827 -16.244 1.00 73.25 100 ALA A O 1
ATOM 677 N N . GLY A 1 101 ? 4.122 5.248 -17.798 1.00 62.34 101 GLY A N 1
ATOM 678 C CA . GLY A 1 101 ? 5.587 5.234 -17.700 1.00 62.34 101 GLY A CA 1
ATOM 679 C C . GLY A 1 101 ? 6.365 6.129 -18.676 1.00 62.34 101 GLY A C 1
ATOM 680 O O . GLY A 1 101 ? 7.500 5.821 -19.046 1.00 62.34 101 GLY A O 1
ATOM 681 N N . GLY A 1 102 ? 5.764 7.225 -19.151 1.00 68.69 102 GLY A N 1
ATOM 682 C CA . GLY A 1 102 ? 6.353 8.035 -20.226 1.00 68.69 102 GLY A CA 1
ATOM 683 C C . GLY A 1 102 ? 6.502 7.234 -21.529 1.00 68.69 102 GLY A C 1
ATOM 684 O O . GLY A 1 102 ? 5.740 6.304 -21.782 1.00 68.69 102 GLY A O 1
ATOM 685 N N . ALA A 1 103 ? 7.485 7.571 -22.372 1.00 73.94 103 ALA A N 1
ATOM 686 C CA . ALA A 1 103 ? 7.667 6.919 -23.679 1.00 73.94 103 ALA A CA 1
ATOM 687 C C . ALA A 1 103 ? 8.081 5.432 -23.594 1.00 73.94 103 ALA A C 1
ATOM 689 O O . ALA A 1 103 ? 7.990 4.718 -24.589 1.00 73.94 103 ALA A O 1
ATOM 690 N N . GLY A 1 104 ? 8.552 4.974 -22.427 1.00 77.62 104 GLY A N 1
ATOM 691 C CA . GLY A 1 104 ? 9.049 3.610 -22.207 1.00 77.62 104 GLY A CA 1
ATOM 692 C C . GLY A 1 104 ? 8.013 2.614 -21.697 1.00 77.62 104 GLY A C 1
ATOM 693 O O . GLY A 1 104 ? 8.344 1.446 -21.528 1.00 77.62 104 GLY A O 1
ATOM 694 N N . GLY A 1 105 ? 6.785 3.071 -21.436 1.00 90.88 105 GLY A N 1
ATOM 695 C CA . GLY A 1 105 ? 5.732 2.259 -20.828 1.00 90.88 105 GLY A CA 1
ATOM 696 C C . GLY A 1 105 ? 6.016 1.868 -19.377 1.00 90.88 105 GLY A C 1
ATOM 697 O O . GLY A 1 105 ? 6.922 2.388 -18.729 1.00 90.88 105 GLY A O 1
ATOM 698 N N . ASN A 1 106 ? 5.207 0.979 -18.821 1.00 94.19 106 ASN A N 1
ATOM 699 C CA . ASN A 1 106 ? 5.268 0.620 -17.408 1.00 94.19 106 ASN A CA 1
ATOM 700 C C . ASN A 1 106 ? 6.454 -0.270 -17.039 1.00 94.19 106 ASN A C 1
ATOM 702 O O . ASN A 1 106 ? 7.095 -0.024 -16.018 1.00 94.19 106 ASN A O 1
ATOM 706 N N . CYS A 1 107 ? 6.771 -1.269 -17.854 1.00 93.00 107 CYS A N 1
ATOM 707 C CA . CYS A 1 107 ? 7.843 -2.210 -17.571 1.00 93.00 107 CYS A CA 1
ATOM 708 C C . CYS A 1 107 ? 8.878 -2.226 -18.691 1.00 93.00 107 CYS A C 1
ATOM 710 O O . CYS A 1 107 ? 8.546 -2.411 -19.861 1.00 93.00 107 CYS A O 1
ATOM 712 N N . LEU A 1 108 ? 10.148 -2.112 -18.308 1.00 90.75 108 LEU A N 1
ATOM 713 C CA . LEU A 1 108 ? 11.280 -2.412 -19.174 1.00 90.75 108 LEU A CA 1
ATOM 714 C C . LEU A 1 108 ? 12.007 -3.652 -18.645 1.00 90.75 108 LEU A C 1
ATOM 716 O O . LEU A 1 108 ? 12.306 -3.750 -17.458 1.00 90.75 108 LEU A O 1
ATOM 720 N N . GLY A 1 109 ? 12.306 -4.598 -19.535 1.00 90.06 109 GLY A N 1
ATOM 721 C CA . GLY A 1 109 ? 12.873 -5.890 -19.153 1.00 90.06 109 GLY A CA 1
ATOM 722 C C . GLY A 1 109 ? 11.816 -6.885 -18.665 1.00 90.06 109 GLY A C 1
ATOM 723 O O . GLY A 1 109 ? 10.614 -6.641 -18.730 1.00 90.06 109 GLY A O 1
ATOM 724 N N . THR A 1 110 ? 12.263 -8.064 -18.225 1.00 90.88 110 THR A N 1
ATOM 725 C CA . THR A 1 110 ? 11.347 -9.124 -17.770 1.00 90.88 110 THR A CA 1
ATOM 726 C C . THR A 1 110 ? 10.938 -8.889 -16.323 1.00 90.88 110 THR A C 1
ATOM 728 O O . THR A 1 110 ? 11.800 -8.821 -15.448 1.00 90.88 110 THR A O 1
ATOM 731 N N . ILE A 1 111 ? 9.634 -8.836 -16.066 1.00 94.19 111 ILE A N 1
ATOM 732 C CA . ILE A 1 111 ? 9.050 -8.810 -14.724 1.00 94.19 111 ILE A CA 1
ATOM 733 C C . ILE A 1 111 ? 8.305 -10.122 -14.485 1.00 94.19 111 ILE A C 1
ATOM 735 O O . ILE A 1 111 ? 7.539 -10.583 -15.329 1.00 94.19 111 ILE A O 1
ATOM 739 N N . THR A 1 112 ? 8.531 -10.724 -13.322 1.00 96.75 112 THR A N 1
ATOM 740 C CA . THR A 1 112 ? 7.784 -11.893 -12.860 1.00 96.75 112 THR A CA 1
ATOM 741 C C . THR A 1 112 ? 6.456 -11.430 -12.277 1.00 96.75 112 THR A C 1
ATOM 743 O O . THR A 1 112 ? 6.417 -10.715 -11.274 1.00 96.75 112 THR A O 1
ATOM 746 N N . ASP A 1 113 ? 5.370 -11.848 -12.914 1.00 98.12 113 ASP A N 1
ATOM 747 C CA . ASP A 1 113 ? 4.007 -11.616 -12.453 1.00 98.12 113 ASP A CA 1
ATOM 748 C C . ASP A 1 113 ? 3.652 -12.603 -11.334 1.00 98.12 113 ASP A C 1
ATOM 750 O O . ASP A 1 113 ? 3.563 -13.806 -11.565 1.00 98.12 113 ASP A O 1
ATOM 754 N N . ALA A 1 114 ? 3.461 -12.103 -10.117 1.00 98.00 114 ALA A N 1
ATOM 755 C CA . ALA A 1 114 ? 3.013 -12.893 -8.971 1.00 98.00 114 ALA A CA 1
ATOM 756 C C . ALA A 1 114 ? 1.501 -12.748 -8.694 1.00 98.00 114 ALA A C 1
ATOM 758 O O . ALA A 1 114 ? 1.027 -13.118 -7.616 1.00 98.00 114 ALA A O 1
ATOM 759 N N . GLY A 1 115 ? 0.746 -12.256 -9.682 1.00 98.25 115 GLY A N 1
ATOM 760 C CA . GLY A 1 115 ? -0.710 -12.176 -9.666 1.00 98.25 115 GLY A CA 1
ATOM 761 C C . GLY A 1 115 ? -1.252 -10.831 -9.192 1.00 98.25 115 GLY A C 1
ATOM 762 O O . GLY A 1 115 ? -0.589 -10.067 -8.483 1.00 98.25 115 GLY A O 1
ATOM 763 N N . TYR A 1 116 ? -2.504 -10.580 -9.570 1.00 98.50 116 TYR A N 1
ATOM 764 C CA . TYR A 1 116 ? -3.286 -9.413 -9.171 1.00 98.50 116 TYR A CA 1
ATOM 765 C C . TYR A 1 116 ? -2.668 -8.051 -9.534 1.00 98.50 116 TYR A C 1
ATOM 767 O O . TYR A 1 116 ? -2.853 -7.076 -8.820 1.00 98.50 116 TYR A O 1
ATOM 775 N N . ASN A 1 117 ? -1.906 -7.951 -10.620 1.00 98.69 117 ASN A N 1
ATOM 776 C CA . ASN A 1 117 ? -1.304 -6.686 -11.052 1.00 98.69 117 ASN A CA 1
ATOM 777 C C . ASN A 1 117 ? -2.165 -5.961 -12.088 1.00 98.69 117 ASN A C 1
ATOM 779 O O . ASN A 1 117 ? -2.779 -6.601 -12.930 1.00 98.69 117 ASN A O 1
ATOM 783 N N . ILE A 1 118 ? -2.163 -4.630 -12.106 1.00 98.69 118 ILE A N 1
ATOM 784 C CA . ILE A 1 118 ? -2.796 -3.859 -13.187 1.00 98.69 118 ILE A CA 1
ATOM 785 C C . ILE A 1 118 ? -1.738 -3.000 -13.870 1.00 98.69 118 ILE A C 1
ATOM 787 O O . ILE A 1 118 ? -1.109 -2.165 -13.226 1.00 98.69 118 ILE A O 1
ATOM 791 N N . SER A 1 119 ? -1.578 -3.191 -15.178 1.00 97.88 119 SER A N 1
ATOM 792 C CA . SER A 1 119 ? -0.850 -2.288 -16.070 1.00 97.88 119 SER A CA 1
ATOM 793 C C . SER A 1 119 ? -1.837 -1.591 -17.007 1.00 97.88 119 SER A C 1
ATOM 795 O O . SER A 1 119 ? -2.671 -2.253 -17.637 1.00 97.88 119 SER A O 1
ATOM 797 N N . ASP A 1 120 ? -1.731 -0.268 -17.141 1.00 96.25 120 ASP A N 1
ATOM 798 C CA . ASP A 1 120 ? -2.522 0.496 -18.121 1.00 96.25 120 ASP A CA 1
ATOM 799 C C . ASP A 1 120 ? -2.014 0.371 -19.567 1.00 96.25 120 ASP A C 1
ATOM 801 O O . ASP A 1 120 ? -2.689 0.814 -20.496 1.00 96.25 120 ASP A O 1
ATOM 805 N N . ASP A 1 121 ? -0.888 -0.315 -19.770 1.00 94.38 121 ASP A N 1
ATOM 806 C CA . ASP A 1 121 ? -0.333 -0.688 -21.070 1.00 94.38 121 ASP A CA 1
ATOM 807 C C . ASP A 1 121 ? -0.003 -2.194 -21.143 1.00 94.38 121 ASP A C 1
ATOM 809 O O . ASP A 1 121 ? -0.323 -2.965 -20.232 1.00 94.38 121 ASP A O 1
ATOM 813 N N . SER A 1 122 ? 0.632 -2.632 -22.234 1.00 93.81 122 SER A N 1
ATOM 814 C CA . SER A 1 122 ? 1.007 -4.032 -22.466 1.00 93.81 122 SER A CA 1
ATOM 815 C C . SER A 1 122 ? 2.455 -4.389 -22.116 1.00 93.81 122 SER A C 1
ATOM 817 O O . SER A 1 122 ? 2.861 -5.528 -22.343 1.00 93.81 122 SER A O 1
ATOM 819 N N . THR A 1 123 ? 3.265 -3.444 -21.638 1.00 93.25 123 THR A N 1
ATOM 820 C CA . THR A 1 123 ? 4.730 -3.615 -21.549 1.00 93.25 123 THR A CA 1
ATOM 821 C C . THR A 1 123 ? 5.164 -4.612 -20.478 1.00 93.25 123 THR A C 1
ATOM 823 O O . THR A 1 123 ? 6.174 -5.291 -20.644 1.00 93.25 123 THR A O 1
ATOM 826 N N . CYS A 1 124 ? 4.372 -4.765 -19.417 1.00 93.94 124 CYS A N 1
ATOM 827 C CA . CYS A 1 124 ? 4.646 -5.715 -18.339 1.00 93.94 124 CYS A CA 1
ATOM 828 C C . CYS A 1 124 ? 4.306 -7.169 -18.686 1.00 93.94 124 CYS A C 1
ATOM 830 O O . CYS A 1 124 ? 4.812 -8.078 -18.032 1.00 93.94 124 CYS A O 1
ATOM 832 N N . ASN A 1 125 ? 3.472 -7.392 -19.710 1.00 94.50 125 ASN A N 1
ATOM 833 C CA . ASN A 1 125 ? 3.047 -8.713 -20.175 1.00 94.50 125 ASN A CA 1
ATOM 834 C C . ASN A 1 125 ? 2.559 -9.642 -19.043 1.00 94.50 125 ASN A C 1
ATOM 836 O O . ASN A 1 125 ? 2.913 -10.823 -18.975 1.00 94.50 125 ASN A O 1
ATOM 840 N N . PHE A 1 126 ? 1.750 -9.097 -18.133 1.00 97.38 126 PHE A N 1
ATOM 841 C CA . PHE A 1 126 ? 1.169 -9.874 -17.044 1.00 97.38 126 PHE A CA 1
ATOM 842 C C . PHE A 1 126 ? 0.261 -10.991 -17.577 1.00 97.38 126 PHE A C 1
ATOM 844 O O . PHE A 1 126 ? -0.442 -10.814 -18.571 1.00 97.38 126 PHE A O 1
ATOM 851 N N . SER A 1 127 ? 0.295 -12.155 -16.939 1.00 97.31 127 SER A N 1
ATOM 852 C CA . SER A 1 127 ? -0.370 -13.372 -17.427 1.00 97.31 127 SER A CA 1
ATOM 853 C C . SER A 1 127 ? -0.877 -14.299 -16.321 1.00 97.31 127 SER A C 1
ATOM 855 O O . SER A 1 127 ? -1.527 -15.303 -16.614 1.00 97.31 127 SER A O 1
ATOM 857 N N . VAL A 1 128 ? -0.601 -13.976 -15.058 1.00 98.06 128 VAL A N 1
ATOM 858 C CA . VAL A 1 128 ? -1.045 -14.741 -13.892 1.00 98.06 128 VAL A CA 1
ATOM 859 C C . VAL A 1 128 ? -2.430 -14.265 -13.444 1.00 98.06 128 VAL A C 1
ATOM 861 O O . VAL A 1 128 ? -2.891 -13.180 -13.796 1.00 98.06 128 VAL A O 1
ATOM 864 N N . THR A 1 129 ? -3.131 -15.118 -12.695 1.00 96.50 129 THR A N 1
ATOM 865 C CA . THR A 1 129 ? -4.476 -14.875 -12.163 1.00 96.50 129 THR A CA 1
ATOM 866 C C . THR A 1 129 ? -4.630 -13.485 -11.549 1.00 96.50 129 THR A C 1
ATOM 868 O O . THR A 1 129 ? -3.788 -13.029 -10.775 1.00 96.50 129 THR A O 1
ATOM 871 N N . GLY A 1 130 ? -5.745 -12.833 -11.885 1.00 96.88 130 GLY A N 1
ATOM 872 C CA . GLY A 1 130 ? -6.107 -11.516 -11.368 1.00 96.88 130 GLY A CA 1
ATOM 873 C C . GLY A 1 130 ? -5.285 -10.364 -11.941 1.00 96.88 130 GLY A C 1
ATOM 874 O O . GLY A 1 130 ? -5.583 -9.218 -11.622 1.00 96.88 130 GLY A O 1
ATOM 875 N N . SER A 1 131 ? -4.272 -10.639 -12.770 1.00 98.56 131 SER A N 1
ATOM 876 C CA . SER A 1 131 ? -3.493 -9.595 -13.420 1.00 98.56 131 SER A CA 1
ATOM 877 C C . SER A 1 131 ? -4.103 -9.157 -14.753 1.00 98.56 131 SER A C 1
ATOM 879 O O . SER A 1 131 ? -4.614 -9.966 -15.528 1.00 98.56 131 SER A O 1
ATOM 881 N N . PHE A 1 132 ? -3.998 -7.864 -15.047 1.00 98.06 132 PHE A N 1
ATOM 882 C CA . PHE A 1 132 ? -4.554 -7.217 -16.225 1.00 98.06 132 PHE A CA 1
ATOM 883 C C . PHE A 1 132 ? -3.516 -6.310 -16.898 1.00 98.06 132 PHE A C 1
ATOM 885 O O . PHE A 1 132 ? -2.753 -5.607 -16.237 1.00 98.06 132 PHE A O 1
ATOM 892 N N . ASN A 1 133 ? -3.522 -6.295 -18.232 1.00 97.69 133 ASN A N 1
ATOM 893 C CA . ASN A 1 133 ? -2.766 -5.346 -19.056 1.00 97.69 133 ASN A CA 1
ATOM 894 C C . ASN A 1 133 ? -3.741 -4.454 -19.830 1.00 97.69 133 ASN A C 1
ATOM 896 O O . ASN A 1 133 ? -4.908 -4.820 -19.997 1.00 97.69 133 ASN A O 1
ATOM 900 N N . ASN A 1 134 ? -3.265 -3.323 -20.353 1.00 96.88 134 ASN A N 1
ATOM 901 C CA . ASN A 1 134 ? -4.077 -2.353 -21.102 1.00 96.88 134 ASN A CA 1
ATOM 902 C C . ASN A 1 134 ? -5.363 -1.944 -20.357 1.00 96.88 134 ASN A C 1
ATOM 904 O O . ASN A 1 134 ? -6.417 -1.751 -20.967 1.00 96.88 134 ASN A O 1
ATOM 908 N N . THR A 1 135 ? -5.300 -1.892 -19.027 1.00 97.81 135 THR A N 1
ATOM 909 C CA . THR A 1 135 ? -6.471 -1.716 -18.168 1.00 97.81 135 THR A CA 1
ATOM 910 C C . THR A 1 135 ? -6.295 -0.457 -17.340 1.00 97.81 135 THR A C 1
ATOM 912 O O . THR A 1 135 ? -5.369 -0.360 -16.544 1.00 97.81 135 THR A O 1
ATOM 915 N N . ASN A 1 136 ? -7.196 0.512 -17.509 1.00 97.25 136 ASN A N 1
ATOM 916 C CA . ASN A 1 136 ? -7.196 1.716 -16.687 1.00 97.25 136 ASN A CA 1
ATOM 917 C C . ASN A 1 136 ? -7.625 1.357 -15.249 1.00 97.25 136 ASN A C 1
ATOM 919 O O . ASN A 1 136 ? -8.778 0.968 -15.056 1.00 97.25 136 ASN A O 1
ATOM 923 N N . PRO A 1 137 ? -6.762 1.535 -14.232 1.00 97.62 137 PRO A N 1
ATOM 924 C CA . PRO A 1 137 ? -7.105 1.247 -12.840 1.00 97.62 137 PRO A CA 1
ATOM 925 C C . PRO A 1 137 ? -8.035 2.290 -12.210 1.00 97.62 137 PRO A C 1
ATOM 927 O O . PRO A 1 137 ? -8.391 2.159 -11.044 1.00 97.62 137 PRO A O 1
ATOM 930 N N . MET A 1 138 ? -8.424 3.340 -12.940 1.00 97.81 138 MET A N 1
ATOM 931 C CA . MET A 1 138 ? -9.324 4.394 -12.468 1.00 97.81 138 MET A CA 1
ATOM 932 C C . MET A 1 138 ? -8.817 5.055 -11.176 1.00 97.81 138 MET A C 1
ATOM 934 O O . MET A 1 138 ? -9.552 5.208 -10.202 1.00 97.81 138 MET A O 1
ATOM 938 N N . LEU A 1 139 ? -7.541 5.451 -11.172 1.00 97.75 139 LEU A N 1
ATOM 939 C CA . LEU A 1 139 ? -6.954 6.272 -10.111 1.00 97.75 139 LEU A CA 1
ATOM 940 C C . LEU A 1 139 ? -7.580 7.677 -10.097 1.00 97.75 139 LEU A C 1
ATOM 942 O O . LEU A 1 139 ? -7.962 8.216 -11.139 1.00 97.75 139 LEU A O 1
ATOM 946 N N . ASN A 1 140 ? -7.646 8.303 -8.920 1.00 95.88 140 ASN A N 1
ATOM 947 C CA . ASN A 1 140 ? -8.105 9.681 -8.778 1.00 95.88 140 ASN A CA 1
ATOM 948 C C . ASN A 1 140 ? -7.230 10.619 -9.636 1.00 95.88 140 ASN A C 1
ATOM 950 O O . ASN A 1 140 ? -6.022 10.709 -9.398 1.00 95.88 140 ASN A O 1
ATOM 954 N N . PRO A 1 141 ? -7.812 11.363 -10.596 1.00 92.19 141 PRO A N 1
ATOM 955 C CA . PRO A 1 141 ? -7.047 12.164 -11.551 1.00 92.19 141 PRO A CA 1
ATOM 956 C C . PRO A 1 141 ? -6.326 13.354 -10.909 1.00 92.19 141 PRO A C 1
ATOM 958 O O . PRO A 1 141 ? -5.417 13.913 -11.513 1.00 92.19 141 PRO A O 1
ATOM 961 N N . ASN A 1 142 ? -6.684 13.730 -9.676 1.00 91.06 142 ASN A N 1
ATOM 962 C CA . ASN A 1 142 ? -5.945 14.740 -8.917 1.00 91.06 142 ASN A CA 1
ATOM 963 C C . ASN A 1 142 ? -4.601 14.216 -8.371 1.00 91.06 142 ASN A C 1
ATOM 965 O O . ASN A 1 142 ? -3.868 14.970 -7.732 1.00 91.06 142 ASN A O 1
ATOM 969 N N . GLY A 1 143 ? -4.278 12.937 -8.591 1.00 93.31 143 GLY A N 1
ATOM 970 C CA . GLY A 1 143 ? -3.018 12.331 -8.184 1.00 93.31 143 GLY A CA 1
ATOM 971 C C . GLY A 1 143 ? -2.872 12.235 -6.665 1.00 93.31 143 GLY A C 1
ATOM 972 O O . GLY A 1 143 ? -3.807 11.854 -5.958 1.00 93.31 143 GLY A O 1
ATOM 973 N N . LEU A 1 144 ? -1.668 12.541 -6.170 1.00 93.62 144 LEU A N 1
ATOM 974 C CA . LEU A 1 144 ? -1.331 12.458 -4.748 1.00 93.62 144 LEU A CA 1
ATOM 975 C C . LEU A 1 144 ? -2.173 13.422 -3.909 1.00 93.62 144 LEU A C 1
ATOM 977 O O . LEU A 1 144 ? -2.096 14.640 -4.058 1.00 93.62 144 LEU A O 1
ATOM 981 N N . GLN A 1 145 ? -2.908 12.862 -2.957 1.00 91.38 145 GLN A N 1
ATOM 982 C CA . GLN A 1 145 ? -3.810 13.580 -2.065 1.00 91.38 145 GLN A CA 1
ATOM 983 C C . GLN A 1 145 ? -3.587 13.140 -0.612 1.00 91.38 145 GLN A C 1
ATOM 985 O O . GLN A 1 145 ? -3.010 12.085 -0.329 1.00 91.38 145 GLN A O 1
ATOM 990 N N . ASN A 1 146 ? -4.073 13.947 0.332 1.00 82.44 146 ASN A N 1
ATOM 991 C CA . ASN A 1 146 ? -4.123 13.581 1.749 1.00 82.44 146 ASN A CA 1
ATOM 992 C C . ASN A 1 146 ? -5.360 12.707 2.024 1.00 82.44 146 ASN A C 1
ATOM 994 O O . ASN A 1 146 ? -6.323 13.168 2.631 1.00 82.44 146 ASN A O 1
ATOM 998 N N . ASN A 1 147 ? -5.348 11.443 1.591 1.00 80.06 147 ASN A N 1
ATOM 999 C CA . ASN A 1 147 ? -6.490 10.523 1.754 1.00 80.06 147 ASN A CA 1
ATOM 1000 C C . ASN A 1 147 ? -6.536 9.824 3.131 1.00 80.06 147 ASN A C 1
ATOM 1002 O O . ASN A 1 147 ? -7.050 8.709 3.251 1.00 80.06 147 ASN A O 1
ATOM 1006 N N . GLY A 1 148 ? -5.961 10.456 4.157 1.00 79.69 148 GLY A N 1
ATOM 1007 C CA . GLY A 1 148 ? -5.671 9.848 5.457 1.00 79.69 148 GLY A CA 1
ATOM 1008 C C . GLY A 1 148 ? -4.322 9.119 5.495 1.00 79.69 148 GLY A C 1
ATOM 1009 O O . GLY A 1 148 ? -3.660 8.961 4.473 1.00 79.69 148 GLY A O 1
ATOM 1010 N N . GLY A 1 149 ? -3.917 8.680 6.690 1.00 80.12 149 GLY A N 1
ATOM 1011 C CA . GLY A 1 149 ? -2.646 7.982 6.911 1.00 80.12 149 GLY A CA 1
ATOM 1012 C C . GLY A 1 149 ? -1.416 8.897 7.050 1.00 80.12 149 GLY A C 1
ATOM 1013 O O . GLY A 1 149 ? -1.553 10.120 7.108 1.00 80.12 149 GLY A O 1
ATOM 1014 N N . PRO A 1 150 ? -0.208 8.308 7.155 1.00 79.31 150 PRO A N 1
ATOM 1015 C CA . PRO A 1 150 ? 1.032 9.047 7.411 1.00 79.31 150 PRO A CA 1
ATOM 1016 C C . PRO A 1 150 ? 1.666 9.676 6.158 1.00 79.31 150 PRO A C 1
ATOM 1018 O O . PRO A 1 150 ? 2.514 10.556 6.291 1.00 79.31 150 PRO A O 1
ATOM 1021 N N . THR A 1 151 ? 1.295 9.232 4.952 1.00 87.06 151 THR A N 1
ATOM 1022 C CA . THR A 1 151 ? 1.873 9.682 3.675 1.00 87.06 151 THR A CA 1
ATOM 1023 C C . THR A 1 151 ? 0.787 9.884 2.609 1.00 87.06 151 THR A C 1
ATOM 1025 O O . THR A 1 151 ? -0.323 9.366 2.733 1.00 87.06 151 THR A O 1
ATOM 1028 N N . GLN A 1 152 ? 1.074 10.683 1.572 1.00 88.38 152 GLN A N 1
ATOM 1029 C CA . GLN A 1 152 ? 0.116 10.940 0.487 1.00 88.38 152 GLN A CA 1
ATOM 1030 C C . GLN A 1 152 ? -0.088 9.690 -0.374 1.00 88.38 152 GLN A C 1
ATOM 1032 O O . GLN A 1 152 ? 0.875 9.022 -0.743 1.00 88.38 152 GLN A O 1
ATOM 1037 N N . THR A 1 153 ? -1.329 9.432 -0.768 1.00 94.94 153 THR A N 1
ATOM 1038 C CA . THR A 1 153 ? -1.718 8.289 -1.609 1.00 94.94 153 THR A CA 1
ATOM 1039 C C . THR A 1 153 ? -2.574 8.759 -2.778 1.00 94.94 153 THR A C 1
ATOM 1041 O O . THR A 1 153 ? -2.914 9.942 -2.873 1.00 94.94 153 THR A O 1
ATOM 1044 N N . ILE A 1 154 ? -2.948 7.837 -3.663 1.00 97.25 154 ILE A N 1
ATOM 1045 C CA . ILE A 1 154 ? -3.880 8.093 -4.763 1.00 97.25 154 ILE A CA 1
ATOM 1046 C C . ILE A 1 154 ? -5.060 7.152 -4.582 1.00 97.25 154 ILE A C 1
ATOM 1048 O O . ILE A 1 154 ? -4.885 5.938 -4.585 1.00 97.25 154 ILE A O 1
ATOM 1052 N N . ALA A 1 155 ? -6.243 7.722 -4.368 1.00 95.81 155 ALA A N 1
ATOM 1053 C CA . ALA A 1 155 ? -7.454 6.944 -4.156 1.00 95.81 155 ALA A CA 1
ATOM 1054 C C . ALA A 1 155 ? -7.917 6.270 -5.454 1.00 95.81 155 ALA A C 1
ATOM 1056 O O . ALA A 1 155 ? -7.719 6.816 -6.543 1.00 95.81 155 ALA A O 1
ATOM 1057 N N . LEU A 1 156 ? -8.587 5.128 -5.324 1.00 96.94 156 LEU A N 1
ATOM 1058 C CA . LEU A 1 156 ? -9.329 4.492 -6.410 1.00 96.94 156 LEU A CA 1
ATOM 1059 C C . LEU A 1 156 ? -10.688 5.186 -6.590 1.00 96.94 156 LEU A C 1
ATOM 1061 O O . LEU A 1 156 ? -11.314 5.620 -5.620 1.00 96.94 156 LEU A O 1
ATOM 1065 N N . LEU A 1 157 ? -11.134 5.334 -7.836 1.00 92.69 157 LEU A N 1
ATOM 1066 C CA . LEU A 1 157 ? -12.479 5.811 -8.153 1.00 92.69 157 LEU A CA 1
ATOM 1067 C C . LEU A 1 157 ? -13.490 4.662 -8.074 1.00 92.69 157 LEU A C 1
ATOM 1069 O O . LEU A 1 157 ? -13.154 3.503 -8.309 1.00 92.69 157 LEU A O 1
ATOM 1073 N N . ALA A 1 158 ? -14.754 5.001 -7.816 1.00 89.81 158 ALA A N 1
ATOM 1074 C CA . ALA A 1 158 ? -15.847 4.034 -7.823 1.00 89.81 158 ALA A CA 1
ATOM 1075 C C . ALA A 1 158 ? -15.920 3.279 -9.164 1.00 89.81 158 ALA A C 1
ATOM 1077 O O . ALA A 1 158 ? -15.895 3.898 -10.230 1.00 89.81 158 ALA A O 1
ATOM 1078 N N . GLY A 1 159 ? -16.032 1.950 -9.095 1.00 91.56 159 GLY A N 1
ATOM 1079 C CA . GLY A 1 159 ? -16.042 1.066 -10.265 1.00 91.56 159 GLY A CA 1
ATOM 1080 C C . GLY A 1 159 ? -14.658 0.714 -10.817 1.00 91.56 159 GLY A C 1
ATOM 1081 O O . GLY A 1 159 ? -14.582 0.100 -11.878 1.00 91.56 159 GLY A O 1
ATOM 1082 N N . SER A 1 160 ? -13.579 1.099 -10.127 1.00 97.94 160 SER A N 1
ATOM 1083 C CA . SER A 1 160 ? -12.222 0.687 -10.484 1.00 97.94 160 SER A CA 1
ATOM 1084 C C . SER A 1 160 ? -12.094 -0.843 -10.557 1.00 97.94 160 SER A C 1
ATOM 1086 O O . SER A 1 160 ? -12.581 -1.528 -9.658 1.00 97.94 160 SER A O 1
ATOM 1088 N N . PRO A 1 161 ? -11.382 -1.392 -11.563 1.00 97.81 161 PRO A N 1
ATOM 1089 C CA . PRO A 1 161 ? -11.090 -2.825 -11.642 1.00 97.81 161 PRO A CA 1
ATOM 1090 C C . PRO A 1 161 ? -10.119 -3.313 -10.556 1.00 97.81 161 PRO A C 1
ATOM 1092 O O . PRO A 1 161 ? -9.873 -4.510 -10.462 1.00 97.81 161 PRO A O 1
ATOM 1095 N N . ALA A 1 162 ? -9.531 -2.402 -9.776 1.00 97.88 162 ALA A N 1
ATOM 1096 C CA . ALA A 1 162 ? -8.678 -2.741 -8.647 1.00 97.88 162 ALA A CA 1
ATOM 1097 C C . ALA A 1 162 ? -9.473 -3.059 -7.374 1.00 97.88 162 ALA A C 1
ATOM 1099 O O . ALA A 1 162 ? -8.914 -3.711 -6.496 1.00 97.88 162 ALA A O 1
ATOM 1100 N N . ILE A 1 163 ? -10.726 -2.593 -7.277 1.00 95.44 163 ILE A N 1
ATOM 1101 C CA . ILE A 1 163 ? -11.551 -2.737 -6.073 1.00 95.44 163 ILE A CA 1
ATOM 1102 C C . ILE A 1 163 ? -12.001 -4.189 -5.917 1.00 95.44 163 ILE A C 1
ATOM 1104 O O . ILE A 1 163 ? -12.482 -4.779 -6.888 1.00 95.44 163 ILE A O 1
ATOM 1108 N N . ASP A 1 164 ? -11.844 -4.753 -4.716 1.00 93.69 164 ASP A N 1
ATOM 1109 C CA . ASP A 1 164 ? -12.242 -6.120 -4.351 1.00 93.69 164 ASP A CA 1
ATOM 1110 C C . ASP A 1 164 ? -11.676 -7.216 -5.279 1.00 93.69 164 ASP A C 1
ATOM 1112 O O . ASP A 1 164 ? -12.236 -8.308 -5.431 1.00 93.69 164 ASP A O 1
ATOM 1116 N N . ALA A 1 165 ? -10.550 -6.944 -5.940 1.00 95.50 165 ALA A N 1
ATOM 1117 C CA . ALA A 1 165 ? -10.030 -7.818 -6.986 1.00 95.50 165 ALA A CA 1
ATOM 1118 C C . ALA A 1 165 ? -9.183 -8.988 -6.451 1.00 95.50 165 ALA A C 1
ATOM 1120 O O . ALA A 1 165 ? -8.940 -9.954 -7.181 1.00 95.50 165 ALA A O 1
ATOM 1121 N N . ILE A 1 166 ? -8.732 -8.923 -5.194 1.00 96.50 166 ILE A N 1
ATOM 1122 C CA . ILE A 1 166 ? -7.864 -9.934 -4.580 1.00 96.50 166 ILE A CA 1
ATOM 1123 C C . ILE A 1 166 ? -8.656 -10.696 -3.519 1.00 96.50 166 ILE A C 1
ATOM 1125 O O . ILE A 1 166 ? -8.998 -10.105 -2.503 1.00 96.50 166 ILE A O 1
ATOM 1129 N N . PRO A 1 167 ? -8.908 -12.007 -3.657 1.00 95.00 167 PRO A N 1
ATOM 1130 C CA . PRO A 1 167 ? -9.482 -12.804 -2.578 1.00 95.00 167 PRO A CA 1
ATOM 1131 C C . PRO A 1 167 ? -8.673 -12.663 -1.281 1.00 95.00 167 PRO A C 1
ATOM 1133 O O . PRO A 1 167 ? -7.446 -12.703 -1.305 1.00 95.00 167 PRO A O 1
ATOM 1136 N N . LEU A 1 168 ? -9.336 -12.580 -0.125 1.00 90.00 168 LEU A N 1
ATOM 1137 C CA . LEU A 1 168 ? -8.680 -12.298 1.161 1.00 90.00 168 LEU A CA 1
ATOM 1138 C C . LEU A 1 168 ? -7.563 -13.296 1.520 1.00 90.00 168 LEU A C 1
ATOM 1140 O O . LEU A 1 168 ? -6.589 -12.935 2.179 1.00 90.00 168 LEU A O 1
ATOM 1144 N N . ALA A 1 169 ? -7.682 -14.548 1.071 1.00 91.38 169 ALA A N 1
ATOM 1145 C CA . ALA A 1 169 ? -6.649 -15.570 1.247 1.00 91.38 169 ALA A CA 1
ATOM 1146 C C . ALA A 1 169 ? -5.343 -15.257 0.488 1.00 91.38 169 ALA A C 1
ATOM 1148 O O . ALA A 1 169 ? -4.282 -15.720 0.902 1.00 91.38 169 ALA A O 1
ATOM 1149 N N . ASP A 1 170 ? -5.422 -14.452 -0.574 1.00 94.75 170 ASP A N 1
ATOM 1150 C CA . ASP A 1 170 ? -4.306 -14.047 -1.432 1.00 94.75 170 ASP A CA 1
ATOM 1151 C C . ASP A 1 170 ? -3.774 -12.638 -1.107 1.00 94.75 170 ASP A C 1
ATOM 1153 O O . ASP A 1 170 ? -2.729 -12.245 -1.642 1.00 94.75 170 ASP A O 1
ATOM 1157 N N . CYS A 1 171 ? -4.427 -11.906 -0.189 1.00 93.62 171 CYS A N 1
ATOM 1158 C CA . CYS A 1 171 ? -3.995 -10.614 0.369 1.00 93.62 171 CYS A CA 1
ATOM 1159 C C . CYS A 1 171 ? -2.775 -10.778 1.296 1.00 93.62 171 CYS A C 1
ATOM 1161 O O . CYS A 1 171 ? -2.807 -10.503 2.499 1.00 93.62 171 CYS A O 1
ATOM 1163 N N . THR A 1 172 ? -1.680 -11.275 0.731 1.00 95.69 172 THR A N 1
ATOM 1164 C CA . THR A 1 172 ? -0.482 -11.711 1.446 1.00 95.69 172 THR A CA 1
ATOM 1165 C C . THR A 1 172 ? 0.791 -11.175 0.812 1.00 95.69 172 THR A C 1
ATOM 1167 O O . THR A 1 172 ? 0.822 -10.818 -0.370 1.00 95.69 172 THR A O 1
ATOM 1170 N N . ASP A 1 173 ? 1.875 -11.225 1.578 1.00 94.38 173 ASP A N 1
ATOM 1171 C CA . ASP A 1 173 ? 3.223 -11.048 1.056 1.00 94.38 173 ASP A CA 1
ATOM 1172 C C . ASP A 1 173 ? 3.665 -12.220 0.140 1.00 94.38 173 ASP A C 1
ATOM 1174 O O . ASP A 1 173 ? 2.861 -13.053 -0.304 1.00 94.38 173 ASP A O 1
ATOM 1178 N N . GLN A 1 174 ? 4.955 -12.239 -0.200 1.00 93.50 174 GLN A N 1
ATOM 1179 C CA . GLN A 1 174 ? 5.614 -13.274 -1.006 1.00 93.50 174 GLN A CA 1
ATOM 1180 C C . GLN A 1 174 ? 6.540 -14.178 -0.176 1.00 93.50 174 GLN A C 1
ATOM 1182 O O . GLN A 1 174 ? 7.425 -14.834 -0.726 1.00 93.50 174 GLN A O 1
ATOM 1187 N N . ALA A 1 175 ? 6.370 -14.217 1.149 1.00 92.81 175 ALA A N 1
ATOM 1188 C CA . ALA A 1 175 ? 7.087 -15.175 1.979 1.00 92.81 175 ALA A CA 1
ATOM 1189 C C . ALA A 1 175 ? 6.600 -16.610 1.703 1.00 92.81 175 ALA A C 1
ATOM 1191 O O . ALA A 1 175 ? 5.541 -16.837 1.118 1.00 92.81 175 ALA A O 1
ATOM 1192 N N . SER A 1 176 ? 7.380 -17.598 2.144 1.00 91.62 176 SER A N 1
ATOM 1193 C CA . SER A 1 176 ? 6.996 -19.009 2.095 1.00 91.62 176 SER A CA 1
ATOM 1194 C C . SER A 1 176 ? 7.077 -19.605 3.507 1.00 91.62 176 SER A C 1
ATOM 1196 O O . SER A 1 176 ? 8.190 -19.814 4.001 1.00 91.62 176 SER A O 1
ATOM 1198 N N . PRO A 1 177 ? 5.936 -19.851 4.186 1.00 93.56 177 PRO A N 1
ATOM 1199 C CA . PRO A 1 177 ? 4.560 -19.590 3.740 1.00 93.56 177 PRO A CA 1
ATOM 1200 C C . PRO A 1 177 ? 4.210 -18.084 3.699 1.00 93.56 177 PRO A C 1
ATOM 1202 O O . PRO A 1 177 ? 4.852 -17.299 4.400 1.00 93.56 177 PRO A O 1
ATOM 1205 N N . PRO A 1 178 ? 3.195 -17.683 2.911 1.00 94.50 178 PRO A N 1
ATOM 1206 C CA . PRO A 1 178 ? 2.796 -16.282 2.785 1.00 94.50 178 PRO A CA 1
ATOM 1207 C C . PRO A 1 178 ? 2.133 -15.746 4.064 1.00 94.50 178 PRO A C 1
ATOM 1209 O O . PRO A 1 178 ? 1.313 -16.431 4.681 1.00 94.50 178 PRO A O 1
ATOM 1212 N N . ASN A 1 179 ? 2.449 -14.503 4.443 1.00 94.38 179 ASN A N 1
ATOM 1213 C CA . ASN A 1 179 ? 1.846 -13.814 5.589 1.00 94.38 179 ASN A CA 1
ATOM 1214 C C . ASN A 1 179 ? 0.768 -12.812 5.142 1.00 94.38 179 ASN A C 1
ATOM 1216 O O . ASN A 1 179 ? 0.998 -12.068 4.186 1.00 94.38 179 ASN A O 1
ATOM 1220 N N . PRO A 1 180 ? -0.372 -12.706 5.852 1.00 93.62 180 PRO A N 1
ATOM 1221 C CA . PRO A 1 180 ? -1.400 -11.712 5.546 1.00 93.62 180 PRO A CA 1
ATOM 1222 C C . PRO A 1 180 ? -0.894 -10.266 5.645 1.00 93.62 180 PRO A C 1
ATOM 1224 O O . PRO A 1 180 ? -0.305 -9.871 6.656 1.00 93.62 180 PRO A O 1
ATOM 1227 N N . ILE A 1 181 ? -1.207 -9.447 4.639 1.00 92.44 181 ILE A N 1
ATOM 1228 C CA . ILE A 1 181 ? -1.029 -7.992 4.686 1.00 92.44 181 ILE A CA 1
ATOM 1229 C C . ILE A 1 181 ? -2.374 -7.379 5.068 1.00 92.44 181 ILE A C 1
ATOM 1231 O O . ILE A 1 181 ? -3.301 -7.313 4.271 1.00 92.44 181 ILE A O 1
ATOM 1235 N N . VAL A 1 182 ? -2.480 -6.934 6.318 1.00 90.25 182 VAL A N 1
ATOM 1236 C CA . VAL A 1 182 ? -3.770 -6.546 6.916 1.00 90.25 182 VAL A CA 1
ATOM 1237 C C . VAL A 1 182 ? -4.085 -5.054 6.831 1.00 90.25 182 VAL A C 1
ATOM 1239 O O . VAL A 1 182 ? -5.160 -4.646 7.262 1.00 90.25 182 VAL A O 1
ATOM 1242 N N . THR A 1 183 ? -3.165 -4.228 6.334 1.00 89.12 183 THR A N 1
ATOM 1243 C CA . 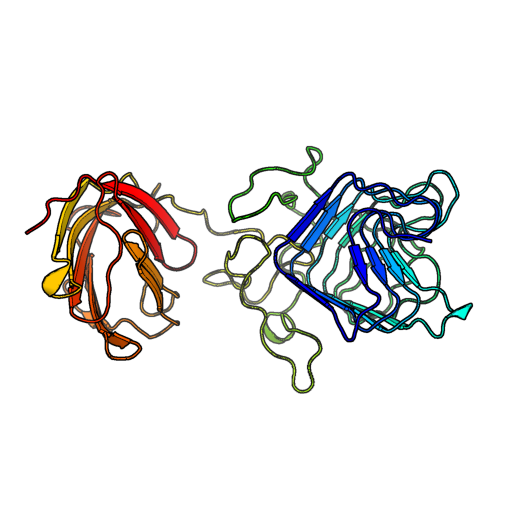THR A 1 183 ? -3.392 -2.789 6.148 1.00 89.12 183 THR A CA 1
ATOM 1244 C C . THR A 1 183 ? -2.796 -2.275 4.846 1.00 89.12 183 THR A C 1
ATOM 1246 O O . THR A 1 183 ? -1.824 -2.846 4.354 1.00 89.12 183 THR A O 1
ATOM 1249 N N . ASP A 1 184 ? -3.357 -1.195 4.316 1.00 95.25 184 ASP A N 1
ATOM 1250 C CA . ASP A 1 184 ? -2.834 -0.453 3.170 1.00 95.25 184 ASP A CA 1
ATOM 1251 C C . ASP A 1 184 ? -1.760 0.574 3.591 1.00 95.25 184 ASP A C 1
ATOM 1253 O O . ASP A 1 184 ? -1.334 0.611 4.754 1.00 95.25 184 ASP A O 1
ATOM 1257 N N . GLN A 1 185 ? -1.324 1.431 2.658 1.00 95.50 185 GLN A N 1
ATOM 1258 C CA . GLN A 1 185 ? -0.334 2.488 2.914 1.00 95.50 185 GLN A CA 1
ATOM 1259 C C . GLN A 1 185 ? -0.730 3.441 4.053 1.00 95.50 185 GLN A C 1
ATOM 1261 O O . GLN A 1 185 ? 0.126 3.985 4.755 1.00 95.50 185 GLN A O 1
ATOM 1266 N N . ARG A 1 186 ? -2.033 3.650 4.253 1.00 91.06 186 ARG A N 1
ATOM 1267 C CA . ARG A 1 186 ? -2.580 4.587 5.239 1.00 91.06 186 ARG A CA 1
ATOM 1268 C C . ARG A 1 186 ? -2.733 3.960 6.617 1.00 91.06 186 ARG A C 1
ATOM 1270 O O . ARG A 1 186 ? -3.137 4.654 7.551 1.00 91.06 186 ARG A O 1
ATOM 1277 N N . LEU A 1 187 ? -2.376 2.680 6.747 1.00 86.94 187 LEU A N 1
ATOM 1278 C CA . LEU A 1 187 ? -2.639 1.828 7.905 1.00 86.94 187 LEU A CA 1
ATOM 1279 C C . LEU A 1 187 ? -4.128 1.498 8.081 1.00 86.94 187 LEU A C 1
ATOM 1281 O O . LEU A 1 187 ? -4.540 1.100 9.177 1.00 86.94 187 LEU A O 1
ATOM 1285 N N . PHE A 1 188 ? -4.933 1.656 7.027 1.00 82.44 188 PHE A N 1
ATOM 1286 C CA . PHE A 1 188 ? -6.342 1.273 7.050 1.00 82.44 188 PHE A CA 1
ATOM 1287 C C . PHE A 1 188 ? -6.472 -0.212 6.723 1.00 82.44 188 PHE A C 1
ATOM 1289 O O . PHE A 1 188 ? -5.646 -0.723 5.966 1.00 82.44 188 PHE A O 1
ATOM 1296 N N . PRO A 1 189 ? -7.426 -0.939 7.331 1.00 86.56 189 PRO A N 1
ATOM 1297 C CA . PRO A 1 189 ? -7.593 -2.364 7.074 1.00 86.56 189 PRO A CA 1
ATOM 1298 C C . PRO A 1 189 ? -7.807 -2.668 5.590 1.00 86.56 189 PRO A C 1
ATOM 1300 O O . PRO A 1 189 ? -8.610 -1.995 4.953 1.00 86.56 189 PRO A O 1
ATOM 1303 N N . ARG A 1 190 ? -7.092 -3.687 5.085 1.00 88.88 190 ARG A N 1
ATOM 1304 C CA . ARG A 1 190 ? -7.300 -4.247 3.735 1.00 88.88 190 ARG A CA 1
ATOM 1305 C C . ARG A 1 190 ? -8.510 -5.157 3.644 1.00 88.88 190 ARG A C 1
ATOM 1307 O O . ARG A 1 190 ? -9.138 -5.246 2.618 1.00 88.88 190 ARG A O 1
ATOM 1314 N N . SER A 1 191 ? -8.815 -5.858 4.728 1.00 78.25 191 SER A N 1
ATOM 1315 C CA . SER A 1 191 ? -10.125 -6.471 4.885 1.00 78.25 191 SER A CA 1
ATOM 1316 C C . SER A 1 191 ? -10.996 -5.460 5.610 1.00 78.25 191 SER A C 1
ATOM 1318 O O . SER A 1 191 ? -10.806 -5.247 6.822 1.00 78.25 191 SER A O 1
ATOM 1320 N N . ASP A 1 192 ? -11.925 -4.825 4.912 1.00 67.38 192 ASP A N 1
ATOM 1321 C CA . ASP A 1 192 ? -12.962 -4.079 5.597 1.00 67.38 192 ASP A CA 1
ATOM 1322 C C . ASP A 1 192 ? -13.883 -5.050 6.379 1.00 67.38 192 ASP A C 1
ATOM 1324 O O . ASP A 1 192 ? -13.809 -6.280 6.269 1.00 67.38 192 ASP A O 1
ATOM 1328 N N . ALA A 1 193 ? -14.708 -4.525 7.288 1.00 55.28 193 ALA A N 1
ATOM 1329 C CA . ALA A 1 193 ? -15.515 -5.354 8.179 1.00 55.28 193 ALA A CA 1
ATOM 1330 C C . ALA A 1 193 ? -16.704 -6.014 7.454 1.00 55.28 193 ALA A C 1
ATOM 1332 O O . ALA A 1 193 ? -17.850 -5.634 7.697 1.00 55.28 193 ALA A O 1
ATOM 1333 N N . GLY A 1 194 ? -16.466 -7.026 6.624 1.00 58.00 194 GLY A N 1
ATOM 1334 C CA . GLY A 1 194 ? -17.490 -7.807 5.921 1.00 58.00 194 GLY A CA 1
ATOM 1335 C C . GLY A 1 194 ? -17.097 -8.213 4.503 1.00 58.00 194 GLY A C 1
ATOM 1336 O O . GLY A 1 194 ? -17.786 -9.054 3.929 1.00 58.00 194 GLY A O 1
ATOM 1337 N N . GLU A 1 195 ? -16.013 -7.653 3.976 1.00 72.38 195 GLU A N 1
ATOM 1338 C CA . GLU A 1 195 ? -15.432 -8.044 2.697 1.00 72.38 195 GLU A CA 1
ATOM 1339 C C . GLU A 1 195 ? -14.648 -9.358 2.775 1.00 72.38 195 GLU A C 1
ATOM 1341 O O . GLU A 1 195 ? -14.096 -9.758 3.806 1.00 72.38 195 GLU A O 1
ATOM 1346 N N . THR A 1 196 ? -14.626 -10.051 1.638 1.00 83.12 196 THR A N 1
ATOM 1347 C CA . THR A 1 196 ? -13.854 -11.281 1.415 1.00 83.12 196 THR A CA 1
ATOM 1348 C C . THR A 1 196 ? -12.711 -11.067 0.430 1.00 83.12 196 THR A C 1
ATOM 1350 O O . THR A 1 196 ? -12.122 -12.048 -0.031 1.00 83.12 196 THR A O 1
ATOM 1353 N N . ALA A 1 197 ? -12.416 -9.815 0.095 1.00 91.06 197 ALA A N 1
ATOM 1354 C CA . ALA A 1 197 ? -11.382 -9.415 -0.837 1.00 91.06 197 ALA A CA 1
ATOM 1355 C C . ALA A 1 197 ? -10.605 -8.204 -0.295 1.00 91.06 197 ALA A C 1
ATOM 1357 O O . ALA A 1 197 ? -10.928 -7.698 0.778 1.00 91.06 197 ALA A O 1
ATOM 1358 N N . CYS A 1 198 ? -9.535 -7.837 -0.991 1.00 94.00 198 CYS A N 1
ATOM 1359 C CA . CYS A 1 198 ? -8.862 -6.558 -0.851 1.00 94.00 198 CYS A CA 1
ATOM 1360 C C . CYS A 1 198 ? -8.518 -5.975 -2.227 1.00 94.00 198 CYS A C 1
ATOM 1362 O O . CYS A 1 198 ? -8.547 -6.673 -3.253 1.00 94.00 198 CYS A O 1
ATOM 1364 N N . ASP A 1 199 ? -8.127 -4.709 -2.227 1.00 96.94 199 ASP A N 1
ATOM 1365 C CA . ASP A 1 199 ? -7.838 -3.940 -3.425 1.00 96.94 199 ASP A CA 1
ATOM 1366 C C . ASP A 1 199 ? -6.405 -4.115 -3.933 1.00 96.94 199 ASP A C 1
ATOM 1368 O O . ASP A 1 199 ? -5.423 -4.190 -3.179 1.00 96.94 199 ASP A O 1
ATOM 1372 N N . ILE A 1 200 ? -6.267 -4.073 -5.258 1.00 98.44 200 ILE A N 1
ATOM 1373 C CA . ILE A 1 200 ? -4.971 -3.987 -5.933 1.00 98.44 200 ILE A CA 1
ATOM 1374 C C . ILE A 1 200 ? -4.374 -2.586 -5.722 1.00 98.44 200 ILE A C 1
ATOM 1376 O O . ILE A 1 200 ? -5.030 -1.568 -5.927 1.00 98.44 200 ILE A O 1
ATOM 1380 N N . GLY A 1 201 ? -3.084 -2.521 -5.385 1.00 98.44 201 GLY A N 1
ATOM 1381 C CA . GLY A 1 201 ? -2.328 -1.275 -5.247 1.00 98.44 201 GLY A CA 1
ATOM 1382 C C . GLY A 1 201 ? -2.125 -0.812 -3.805 1.00 98.44 201 GLY A C 1
ATOM 1383 O O . GLY A 1 201 ? -2.349 -1.552 -2.851 1.00 98.44 201 GLY A O 1
ATOM 1384 N N . ALA A 1 202 ? -1.635 0.420 -3.628 1.00 98.31 202 ALA A N 1
ATOM 1385 C CA . ALA A 1 202 ? -1.250 0.964 -2.317 1.00 98.31 202 ALA A CA 1
ATOM 1386 C C . ALA A 1 202 ? -2.419 1.454 -1.445 1.00 98.31 202 ALA A C 1
ATOM 1388 O O . ALA A 1 202 ? -2.222 1.754 -0.263 1.00 98.31 202 ALA A O 1
ATOM 1389 N N . TYR A 1 203 ? -3.612 1.565 -2.027 1.00 96.69 203 TYR A N 1
ATOM 1390 C CA . TYR A 1 203 ? -4.793 2.171 -1.428 1.00 96.69 203 TYR A CA 1
ATOM 1391 C C . TYR A 1 203 ? -5.933 1.159 -1.379 1.00 96.69 203 TYR A C 1
ATOM 1393 O O . TYR A 1 203 ? -6.239 0.559 -2.401 1.00 96.69 203 TYR A O 1
ATOM 1401 N N . GLU A 1 204 ? -6.579 1.049 -0.221 1.00 94.44 204 GLU A N 1
ATOM 1402 C CA . GLU A 1 204 ? -7.810 0.273 -0.048 1.00 94.44 204 GLU A CA 1
ATOM 1403 C C . GLU A 1 204 ? -9.043 1.190 -0.042 1.00 94.44 204 GLU A C 1
ATOM 1405 O O . GLU A 1 204 ? -9.142 2.120 0.764 1.00 94.44 204 GLU A O 1
ATOM 1410 N N . VAL A 1 205 ? -10.031 0.970 -0.894 1.00 91.19 205 VAL A N 1
ATOM 1411 C CA . VAL A 1 205 ? -11.333 1.610 -0.730 1.00 91.19 205 VAL A CA 1
ATOM 1412 C C . VAL A 1 205 ? -11.937 1.133 0.585 1.00 91.19 205 VAL A C 1
ATOM 1414 O O . VAL A 1 205 ? -11.703 0.041 1.076 1.00 91.19 205 VAL A O 1
ATOM 1417 N N . GLN A 1 206 ? -12.601 2.046 1.276 1.00 83.69 206 GLN A N 1
ATOM 1418 C CA . GLN A 1 206 ? -13.321 1.703 2.491 1.00 83.69 206 GLN A CA 1
ATOM 1419 C C . GLN A 1 206 ? -14.791 1.781 2.101 1.00 83.69 206 GLN A C 1
ATOM 1421 O O . GLN A 1 206 ? -15.388 2.859 2.189 1.00 83.69 206 GLN A O 1
ATOM 1426 N N . ASP A 1 207 ? -15.336 0.672 1.591 1.00 65.25 207 ASP A N 1
ATOM 1427 C CA . ASP A 1 207 ? -16.704 0.620 1.057 1.00 65.25 207 ASP A CA 1
ATOM 1428 C C . ASP A 1 207 ? -17.747 0.851 2.148 1.00 65.25 207 ASP A C 1
ATOM 1430 O O . ASP A 1 207 ? -18.855 1.344 1.899 1.00 65.25 207 ASP A O 1
ATOM 1434 N N . LYS A 1 208 ? -17.370 0.596 3.403 1.00 60.56 208 LYS A N 1
ATOM 1435 C CA . LYS A 1 208 ? -18.129 1.064 4.558 1.00 60.56 208 LYS A CA 1
ATOM 1436 C C . LYS A 1 208 ? -17.668 2.460 4.959 1.00 60.56 208 LYS A C 1
ATOM 1438 O O . LYS A 1 208 ? -16.483 2.659 5.233 1.00 60.56 208 LYS A O 1
ATOM 1443 N N . PRO A 1 209 ? -18.601 3.428 5.075 1.00 52.19 209 PRO A N 1
ATOM 1444 C CA . PRO A 1 209 ? -18.251 4.804 5.373 1.00 52.19 209 PRO A CA 1
ATOM 1445 C C . PRO A 1 209 ? -17.430 4.871 6.659 1.00 52.19 209 PRO A C 1
ATOM 1447 O O . PRO A 1 209 ? -17.891 4.482 7.734 1.00 52.19 209 PRO A O 1
ATOM 1450 N N . PHE A 1 210 ? -16.212 5.398 6.534 1.00 56.19 210 PHE A N 1
ATOM 1451 C CA . PHE A 1 210 ? -15.417 5.865 7.657 1.00 56.19 210 PHE A CA 1
ATOM 1452 C C . PHE A 1 210 ? -16.265 6.864 8.444 1.00 56.19 210 PHE A C 1
ATOM 1454 O O . PHE A 1 210 ? -16.603 7.939 7.942 1.00 56.19 210 PHE A O 1
ATOM 1461 N N . LEU A 1 211 ? -16.634 6.519 9.674 1.00 59.50 211 LEU A N 1
ATOM 1462 C CA . LEU A 1 211 ? -17.327 7.456 10.540 1.00 59.50 211 LEU A CA 1
ATOM 1463 C C . LEU A 1 211 ? -16.301 8.129 11.442 1.00 59.50 211 LEU A C 1
ATOM 1465 O O . LEU A 1 211 ? -15.873 7.501 12.418 1.00 59.50 211 LEU A O 1
ATOM 1469 N N . PRO A 1 212 ? -15.910 9.390 11.157 1.00 63.81 212 PRO A N 1
ATOM 1470 C CA . PRO A 1 212 ? -15.047 10.118 12.067 1.00 63.81 212 PRO A CA 1
ATOM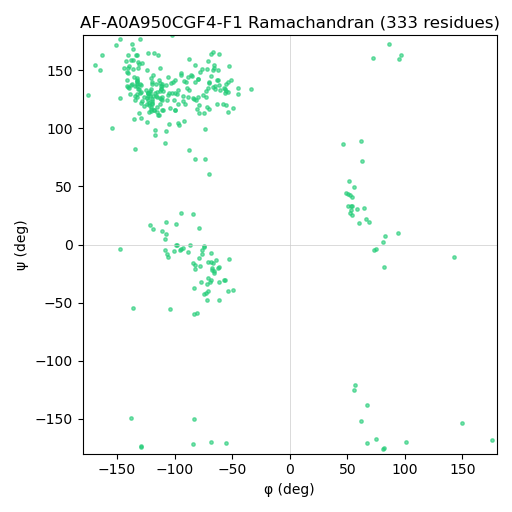 1471 C C . PRO A 1 212 ? -15.727 10.162 13.428 1.00 63.81 212 PRO A C 1
ATOM 1473 O O . PRO A 1 212 ? -16.926 10.451 13.528 1.00 63.81 212 PRO A O 1
ATOM 1476 N N . PHE A 1 213 ? -14.973 9.891 14.486 1.00 74.56 213 PHE A N 1
ATOM 1477 C CA . PHE A 1 213 ? -15.466 10.220 15.808 1.00 74.56 213 PHE A CA 1
ATOM 1478 C C . PHE A 1 213 ? -15.585 11.743 15.901 1.00 74.56 213 PHE A C 1
ATOM 1480 O O . PHE A 1 213 ? -14.688 12.480 15.485 1.00 74.56 213 PHE A O 1
ATOM 1487 N N . SER A 1 214 ? -16.685 12.234 16.468 1.00 69.75 214 SER A N 1
ATOM 1488 C CA . SER A 1 214 ? -16.764 13.609 16.934 1.00 69.75 214 SER A CA 1
ATOM 1489 C C . SER A 1 214 ? -15.583 13.883 17.858 1.00 69.75 214 SER A C 1
ATOM 1491 O O . SER A 1 214 ? -15.097 12.973 18.538 1.00 69.75 214 SER A O 1
ATOM 1493 N N . ARG A 1 215 ? -15.174 15.152 17.953 1.00 68.50 215 ARG A N 1
ATOM 1494 C CA . ARG A 1 215 ? -14.175 15.577 18.936 1.00 68.50 215 ARG A CA 1
ATOM 1495 C C . ARG A 1 215 ? -14.502 14.965 20.301 1.00 68.50 215 ARG A C 1
ATOM 1497 O O . ARG A 1 215 ? -15.642 15.068 20.757 1.00 68.50 215 ARG A O 1
ATOM 1504 N N . PHE A 1 216 ? -13.515 14.335 20.932 1.00 74.44 216 PHE A N 1
ATOM 1505 C CA . PHE A 1 216 ? -13.717 13.785 22.264 1.00 74.44 216 PHE A CA 1
ATOM 1506 C C . PHE A 1 216 ? -13.939 14.935 23.243 1.00 74.44 216 PHE A C 1
ATOM 1508 O O . PHE A 1 216 ? -13.219 15.936 23.222 1.00 74.44 216 PHE A O 1
ATOM 1515 N N . THR A 1 217 ? -14.926 14.784 24.116 1.00 77.31 217 THR A N 1
ATOM 1516 C CA . THR A 1 217 ? -15.212 15.739 25.190 1.00 77.31 217 THR A CA 1
ATOM 1517 C C . THR A 1 217 ? -14.985 15.047 26.521 1.00 77.31 217 THR A C 1
ATOM 1519 O O . THR A 1 217 ? -15.652 14.050 26.804 1.00 77.31 217 THR A O 1
ATOM 1522 N N . GLY A 1 218 ? -14.045 15.527 27.332 1.00 85.50 218 GLY A N 1
ATOM 1523 C CA . GLY A 1 218 ? -13.696 14.834 28.566 1.00 85.50 218 GLY A CA 1
ATOM 1524 C C . GLY A 1 218 ? -12.531 15.429 29.339 1.00 85.50 218 GLY A C 1
ATOM 1525 O O . GLY A 1 218 ? -12.072 16.533 29.053 1.00 85.50 218 GLY A O 1
ATOM 1526 N N . SER A 1 219 ? -12.071 14.657 30.318 1.00 92.12 219 SER A N 1
ATOM 1527 C CA .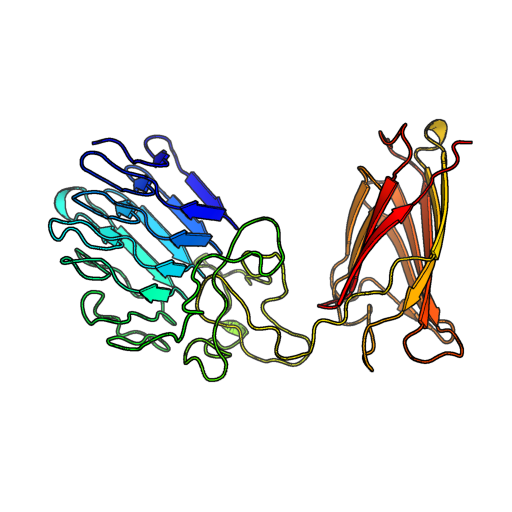 SER A 1 219 ? -10.933 14.955 31.180 1.00 92.12 219 SER A CA 1
ATOM 1528 C C . SER A 1 219 ? -9.819 13.936 30.965 1.00 92.12 219 SER A C 1
ATOM 1530 O O . SER A 1 219 ? -10.082 12.727 30.926 1.00 92.12 219 SER A O 1
ATOM 1532 N N . LEU A 1 220 ? -8.584 14.423 30.921 1.00 94.00 220 LEU A N 1
ATOM 1533 C CA . LEU A 1 220 ? -7.380 13.608 30.954 1.00 94.00 220 LEU A CA 1
ATOM 1534 C C . LEU A 1 220 ? -6.555 14.000 32.181 1.00 94.00 220 LEU A C 1
ATOM 1536 O O . LEU A 1 220 ? -6.228 15.171 32.361 1.00 94.00 220 LEU A O 1
ATOM 1540 N N . LYS A 1 221 ? -6.225 13.013 33.009 1.00 94.12 221 LYS A N 1
ATOM 1541 C CA . LYS A 1 221 ? -5.253 13.144 34.093 1.00 94.12 221 LYS A CA 1
ATOM 1542 C C . LYS A 1 221 ? -4.017 12.326 33.766 1.00 94.12 221 LYS A C 1
ATOM 1544 O O . LYS A 1 221 ? -4.167 11.186 33.320 1.00 94.12 221 LYS A O 1
ATOM 1549 N N . ILE A 1 222 ? -2.839 12.886 33.997 1.00 92.69 222 ILE A N 1
ATOM 1550 C CA . ILE A 1 222 ? -1.555 12.205 33.834 1.00 92.69 222 ILE A CA 1
ATOM 1551 C C . ILE A 1 222 ? -0.841 12.237 35.181 1.00 92.69 222 ILE A C 1
ATOM 1553 O O . ILE A 1 222 ? -0.734 13.291 35.794 1.00 92.69 222 ILE A O 1
ATOM 1557 N N . ASP A 1 223 ? -0.369 11.074 35.609 1.00 90.62 223 ASP A N 1
ATOM 1558 C CA . ASP A 1 223 ? 0.463 10.884 36.795 1.00 90.62 223 ASP A CA 1
ATOM 1559 C C . ASP A 1 223 ? 1.813 10.343 36.295 1.00 90.62 223 ASP A C 1
ATOM 1561 O O . ASP A 1 223 ? 1.937 9.143 36.015 1.00 90.62 223 ASP A O 1
ATOM 1565 N N . PRO A 1 224 ? 2.807 11.217 36.054 1.00 83.56 224 PRO A N 1
ATOM 1566 C CA . PRO A 1 224 ? 4.105 10.794 35.539 1.00 83.56 224 PRO A CA 1
ATOM 1567 C C . PRO A 1 224 ? 4.840 9.839 36.489 1.00 83.56 224 PRO A C 1
ATOM 1569 O O . PRO A 1 224 ? 5.519 8.927 36.009 1.00 83.56 224 PRO A O 1
ATOM 1572 N N . ASP A 1 225 ? 4.659 9.996 37.804 1.00 84.31 225 ASP A N 1
ATOM 1573 C CA . ASP A 1 225 ? 5.347 9.221 38.845 1.00 84.31 225 ASP A CA 1
ATOM 1574 C C . ASP A 1 225 ? 4.848 7.773 38.903 1.00 84.31 225 ASP A C 1
ATOM 1576 O O . ASP A 1 225 ? 5.638 6.828 38.999 1.00 84.31 225 ASP A O 1
ATOM 1580 N N . ALA A 1 226 ? 3.538 7.565 38.758 1.00 85.31 226 ALA A N 1
ATOM 1581 C CA . ALA A 1 226 ? 2.964 6.232 38.584 1.00 85.31 226 ALA A CA 1
ATOM 1582 C C . ALA A 1 226 ? 3.164 5.678 37.162 1.00 85.31 226 ALA A C 1
ATOM 1584 O O . ALA A 1 226 ? 2.808 4.520 36.889 1.00 85.31 226 ALA A O 1
ATOM 1585 N N . GLY A 1 227 ? 3.663 6.505 36.235 1.00 85.62 227 GLY A N 1
ATOM 1586 C CA . GLY A 1 227 ? 3.598 6.237 34.807 1.00 85.62 227 GLY A CA 1
ATOM 1587 C C . GLY A 1 227 ? 2.162 5.911 34.424 1.00 85.62 227 GLY A C 1
ATOM 1588 O O . GLY A 1 227 ? 1.869 4.817 33.946 1.00 85.62 227 GLY A O 1
ATOM 1589 N N . GLY A 1 228 ? 1.223 6.786 34.745 1.00 91.19 228 GLY A N 1
ATOM 1590 C CA . GLY A 1 228 ? -0.194 6.514 34.619 1.00 91.19 228 GLY A CA 1
ATOM 1591 C C . GLY A 1 228 ? -0.955 7.619 33.917 1.00 91.19 228 GLY A C 1
ATOM 1592 O O . GLY A 1 228 ? -0.547 8.775 33.873 1.00 91.19 228 GLY A O 1
ATOM 1593 N N . PHE A 1 229 ? -2.099 7.244 33.360 1.00 93.94 229 PHE A N 1
ATOM 1594 C CA . PHE A 1 229 ? -3.110 8.217 32.981 1.00 93.94 229 PHE A CA 1
ATOM 1595 C C . PHE A 1 229 ? -4.495 7.681 33.297 1.00 93.94 229 PHE A C 1
ATOM 1597 O O . PHE A 1 229 ? -4.756 6.474 33.230 1.00 93.94 229 PHE A O 1
ATOM 1604 N N . TYR A 1 230 ? -5.398 8.616 33.557 1.00 95.38 230 TYR A N 1
ATOM 1605 C CA . TYR A 1 230 ? -6.825 8.375 33.600 1.00 95.38 230 TYR A CA 1
ATOM 1606 C C . TYR A 1 230 ? -7.515 9.259 32.566 1.00 95.38 230 TYR A C 1
ATOM 1608 O O . TYR A 1 230 ? -7.527 10.486 32.666 1.00 95.38 230 TYR A O 1
ATOM 1616 N N . LEU A 1 231 ? -8.109 8.616 31.568 1.00 95.38 231 LEU A N 1
ATOM 1617 C CA . LEU A 1 231 ? -8.927 9.250 30.550 1.00 95.38 231 LEU A CA 1
ATOM 1618 C C . LEU A 1 231 ? -10.395 8.936 30.818 1.00 95.38 231 LEU A C 1
ATOM 1620 O O . LEU A 1 231 ? -10.776 7.768 30.901 1.00 95.38 231 LEU A O 1
ATOM 1624 N N . ALA A 1 232 ? -11.226 9.973 30.857 1.00 95.94 232 ALA A N 1
ATOM 1625 C CA . ALA A 1 232 ? -12.673 9.846 30.781 1.00 95.94 232 ALA A CA 1
ATOM 1626 C C . ALA A 1 232 ? -13.205 10.819 29.733 1.00 95.94 232 ALA A C 1
ATOM 1628 O O . ALA A 1 232 ? -13.129 12.032 29.909 1.00 95.94 232 ALA A O 1
ATOM 1629 N N . SER A 1 233 ? -13.736 10.293 28.633 1.00 93.00 233 SER A N 1
ATOM 1630 C CA . SER A 1 233 ? -14.239 11.105 27.528 1.00 93.00 233 SER A CA 1
ATOM 1631 C C . SER A 1 233 ? -15.497 10.519 26.903 1.00 93.00 233 SER A C 1
ATOM 1633 O O . SER A 1 233 ? -15.780 9.334 27.042 1.00 93.00 233 SER A O 1
ATOM 1635 N N . GLY A 1 234 ? -16.272 11.361 26.230 1.00 90.88 234 GLY A N 1
ATOM 1636 C CA . GLY A 1 234 ? -17.343 10.956 25.327 1.00 90.88 234 GLY A CA 1
ATOM 1637 C C . GLY A 1 234 ? -16.920 11.162 23.879 1.00 90.88 234 GLY A C 1
ATOM 1638 O O . GLY A 1 234 ? -16.230 12.136 23.579 1.00 90.88 234 GLY A O 1
ATOM 1639 N N . PHE A 1 235 ? -17.348 10.273 22.988 1.00 88.38 235 PHE A N 1
ATOM 1640 C CA . PHE A 1 235 ? -17.219 10.451 21.544 1.00 88.38 235 PHE A CA 1
ATOM 1641 C C . PHE A 1 235 ? -18.473 9.932 20.845 1.00 88.38 235 PHE A C 1
ATOM 1643 O O . PHE A 1 235 ? -19.126 8.999 21.318 1.00 88.38 235 PHE A O 1
ATOM 1650 N N . ARG A 1 236 ? -18.824 10.549 19.721 1.00 86.25 236 ARG A N 1
ATOM 1651 C CA . ARG A 1 236 ? -19.934 10.130 18.872 1.00 86.25 236 ARG A CA 1
ATOM 1652 C C . ARG A 1 236 ? -19.382 9.633 17.549 1.00 86.25 236 ARG A C 1
ATOM 1654 O O . ARG A 1 236 ? -18.476 10.250 17.014 1.00 86.25 236 ARG A O 1
ATOM 1661 N N . LEU A 1 237 ? -19.919 8.558 17.002 1.00 78.69 237 LEU A N 1
ATOM 1662 C CA . LEU A 1 237 ? -19.665 8.197 15.612 1.00 78.69 237 LEU A CA 1
ATOM 1663 C C . LEU A 1 237 ? -20.270 9.271 14.691 1.00 78.69 237 LEU A C 1
ATOM 1665 O O . LEU A 1 237 ? -21.243 9.937 15.060 1.00 78.69 237 LEU A O 1
ATOM 1669 N N . GLY A 1 238 ? -19.719 9.414 13.488 1.00 67.56 238 GLY A N 1
ATOM 1670 C CA . GLY A 1 238 ? -20.402 10.067 12.369 1.00 67.56 238 GLY A CA 1
ATOM 1671 C C . GLY A 1 238 ? -21.771 9.430 12.057 1.00 67.56 238 GLY A C 1
ATOM 1672 O O . GLY A 1 238 ? -22.291 8.608 12.813 1.00 67.56 238 GLY A O 1
ATOM 1673 N N . THR A 1 239 ? -22.399 9.811 10.944 1.00 58.56 239 THR A N 1
ATOM 1674 C CA . THR A 1 239 ? -23.754 9.352 10.576 1.00 58.56 239 THR A CA 1
ATOM 1675 C C . THR A 1 239 ? -23.940 7.824 10.672 1.00 58.56 239 THR A C 1
ATOM 1677 O O . THR A 1 239 ? -23.302 7.064 9.958 1.00 58.56 239 THR A O 1
ATOM 1680 N N . SER A 1 240 ? -24.845 7.400 11.567 1.00 55.78 240 SER A N 1
ATOM 1681 C CA . SER A 1 240 ? -25.508 6.081 11.658 1.00 55.78 240 SER A CA 1
ATOM 1682 C C . SER A 1 240 ? -24.673 4.787 11.677 1.00 55.78 240 SER A C 1
ATOM 1684 O O . SER A 1 240 ? -25.209 3.745 11.311 1.00 55.78 240 SER A O 1
ATOM 1686 N N . GLY A 1 241 ? -23.421 4.780 12.135 1.00 64.62 241 GLY A N 1
ATOM 1687 C CA . GLY A 1 241 ? -22.684 3.512 12.298 1.00 64.62 241 GLY A CA 1
ATOM 1688 C C . GLY A 1 241 ? -22.594 2.991 13.720 1.00 64.62 241 GLY A C 1
ATOM 1689 O O . GLY A 1 241 ? -23.099 3.573 14.682 1.00 64.62 241 GLY A O 1
ATOM 1690 N N . SER A 1 242 ? -21.926 1.849 13.832 1.00 77.69 242 SER A N 1
ATOM 1691 C CA . SER A 1 242 ? -21.671 1.121 15.069 1.00 77.69 242 SER A CA 1
ATOM 1692 C C . SER A 1 242 ? -20.228 0.636 15.106 1.00 77.69 242 SER A C 1
ATOM 1694 O O . SER A 1 242 ? -19.603 0.462 14.063 1.00 77.69 242 SER A O 1
ATOM 1696 N N . ILE A 1 243 ? -19.732 0.351 16.304 1.00 86.44 243 ILE A N 1
ATOM 1697 C CA . ILE A 1 243 ? -18.423 -0.266 16.516 1.00 86.44 243 ILE A CA 1
ATOM 1698 C C . ILE A 1 243 ? -18.577 -1.620 17.215 1.00 86.44 243 ILE A C 1
ATOM 1700 O O . ILE A 1 243 ? -19.441 -1.795 18.085 1.00 86.44 243 ILE A O 1
ATOM 1704 N N . ASP A 1 244 ? -17.703 -2.560 16.868 1.00 90.31 244 ASP A N 1
ATOM 1705 C CA . ASP A 1 244 ? -17.582 -3.857 17.530 1.00 90.31 244 ASP A CA 1
ATOM 1706 C C . ASP A 1 244 ? -16.112 -4.218 17.819 1.00 90.31 244 ASP A C 1
ATOM 1708 O O . ASP A 1 244 ? -15.500 -5.010 17.105 1.00 90.31 244 ASP A O 1
ATOM 1712 N N . PRO A 1 245 ? -15.533 -3.696 18.916 1.00 93.00 245 PRO A N 1
ATOM 1713 C CA . PRO A 1 245 ? -14.210 -4.084 19.409 1.00 93.00 245 PRO A CA 1
ATOM 1714 C C . PRO A 1 245 ? -13.973 -5.592 19.630 1.00 93.00 245 PRO A C 1
ATOM 1716 O O . PRO A 1 245 ? -12.831 -5.985 19.873 1.00 93.00 245 PRO A O 1
ATOM 1719 N N . LYS A 1 246 ? -15.007 -6.456 19.610 1.00 90.81 246 LYS A N 1
ATOM 1720 C CA . LYS A 1 246 ? -14.784 -7.913 19.649 1.00 90.81 246 LYS A CA 1
ATOM 1721 C C . LYS A 1 246 ? -14.242 -8.431 18.324 1.00 90.81 246 LYS A C 1
ATOM 1723 O O . LYS A 1 246 ? -13.388 -9.312 18.324 1.00 90.81 246 LYS A O 1
ATOM 1728 N N . THR A 1 247 ? -14.780 -7.927 17.223 1.00 84.25 247 THR A N 1
ATOM 1729 C CA . THR A 1 247 ? -14.499 -8.400 15.862 1.00 84.25 247 THR A CA 1
ATOM 1730 C C . THR A 1 247 ? -13.605 -7.436 15.090 1.00 84.25 247 THR A C 1
ATOM 1732 O O . THR A 1 247 ? -13.073 -7.803 14.050 1.00 84.25 247 THR A O 1
ATOM 1735 N N . GLN A 1 248 ? -13.373 -6.237 15.624 1.00 84.75 248 GLN A N 1
ATOM 1736 C CA . GLN A 1 248 ? -12.546 -5.202 15.018 1.00 84.75 248 GLN A CA 1
ATOM 1737 C C . GLN A 1 248 ? -11.280 -4.942 15.850 1.00 84.75 248 GLN A C 1
ATOM 1739 O O . GLN A 1 248 ? -11.348 -4.938 17.084 1.00 84.75 248 GLN A O 1
ATOM 1744 N N . PRO A 1 249 ? -10.117 -4.699 15.213 1.00 85.25 249 PRO A N 1
ATOM 1745 C CA . PRO A 1 249 ? -8.919 -4.282 15.931 1.00 85.25 249 PRO A CA 1
ATOM 1746 C C . PRO A 1 249 ? -9.124 -2.893 16.549 1.00 85.25 249 PRO A C 1
ATOM 1748 O O . PRO A 1 249 ? -9.865 -2.065 16.013 1.00 85.25 249 PRO A O 1
ATOM 1751 N N . VAL A 1 250 ? -8.435 -2.619 17.658 1.00 91.69 250 VAL A N 1
ATOM 1752 C CA . VAL A 1 250 ? -8.495 -1.316 18.337 1.00 91.69 250 VAL A CA 1
ATOM 1753 C C . VAL A 1 250 ? -7.100 -0.723 18.448 1.00 91.69 250 VAL A C 1
ATOM 1755 O O . VAL A 1 250 ? -6.211 -1.349 19.016 1.00 91.69 250 VAL A O 1
ATOM 1758 N N . ALA A 1 251 ? -6.903 0.493 17.950 1.00 91.19 251 ALA A N 1
ATOM 1759 C CA . ALA A 1 251 ? -5.706 1.278 18.238 1.00 91.19 251 ALA A CA 1
ATOM 1760 C C . ALA A 1 251 ? -6.068 2.424 19.183 1.00 91.19 251 ALA A C 1
ATOM 1762 O O . ALA A 1 251 ? -7.109 3.061 19.027 1.00 91.19 251 ALA A O 1
ATOM 1763 N N . PHE A 1 252 ? -5.229 2.669 20.180 1.00 93.12 252 PHE A N 1
ATOM 1764 C CA . PHE A 1 252 ? -5.463 3.700 21.182 1.00 93.12 252 PHE A CA 1
ATOM 1765 C C . PHE A 1 252 ? -4.153 4.391 21.536 1.00 93.12 252 PHE A C 1
ATOM 1767 O O . PHE A 1 252 ? -3.138 3.719 21.737 1.00 93.12 252 PHE A O 1
ATOM 1774 N N . SER A 1 253 ? -4.181 5.717 21.639 1.00 91.94 253 SER A N 1
ATOM 1775 C CA . SER A 1 253 ? -3.031 6.493 22.087 1.00 91.94 253 SER A CA 1
ATOM 1776 C C . SER A 1 253 ? -3.418 7.653 22.996 1.00 91.94 253 SER A C 1
ATOM 1778 O O . SER A 1 253 ? -4.477 8.263 22.838 1.00 91.94 253 SER A O 1
ATOM 1780 N N . VAL A 1 254 ? -2.519 7.964 23.927 1.00 90.81 254 VAL A N 1
ATOM 1781 C CA . VAL A 1 254 ? -2.523 9.164 24.769 1.00 90.81 254 VAL A CA 1
ATOM 1782 C C . VAL A 1 254 ? -1.093 9.686 24.776 1.00 90.81 254 VAL A C 1
ATOM 1784 O O . VAL A 1 254 ? -0.217 9.051 25.361 1.00 90.81 254 VAL A O 1
ATOM 1787 N N . GLY A 1 255 ? -0.862 10.803 24.088 1.00 87.62 255 GLY A N 1
ATOM 1788 C CA . GLY A 1 255 ? 0.467 11.384 23.927 1.00 87.62 255 GLY A CA 1
ATOM 1789 C C . GLY A 1 255 ? 1.459 10.386 23.328 1.00 87.62 255 GLY A C 1
ATOM 1790 O O . GLY A 1 255 ? 1.200 9.787 22.282 1.00 87.62 255 GLY A O 1
ATOM 1791 N N . SER A 1 256 ? 2.573 10.189 24.025 1.00 86.25 256 SER A N 1
ATOM 1792 C CA . SER A 1 256 ? 3.647 9.248 23.696 1.00 86.25 256 SER A CA 1
ATOM 1793 C C . SER A 1 256 ? 3.255 7.770 23.816 1.00 86.25 256 SER A C 1
ATOM 1795 O O . SER A 1 256 ? 3.909 6.905 23.230 1.00 86.25 256 SER A O 1
ATOM 1797 N N . TYR A 1 257 ? 2.191 7.447 24.557 1.00 89.44 257 TYR A N 1
ATOM 1798 C CA . TYR A 1 257 ? 1.726 6.073 24.682 1.00 89.44 257 TYR A CA 1
ATOM 1799 C C . TYR A 1 257 ? 0.814 5.695 23.518 1.00 89.44 257 TYR A C 1
ATOM 1801 O O . TYR A 1 257 ? -0.224 6.320 23.314 1.00 89.44 257 TYR A O 1
ATOM 1809 N N . ALA A 1 258 ? 1.141 4.606 22.824 1.00 90.31 258 ALA A N 1
ATOM 1810 C CA . ALA A 1 258 ? 0.296 4.010 21.800 1.00 90.31 258 ALA A CA 1
ATOM 1811 C C . ALA A 1 258 ? 0.243 2.486 21.951 1.00 90.31 258 ALA A C 1
ATOM 1813 O O . ALA A 1 258 ? 1.231 1.837 22.302 1.00 90.31 258 ALA A O 1
ATOM 1814 N N . VAL A 1 259 ? -0.918 1.904 21.665 1.00 91.44 259 VAL A N 1
ATOM 1815 C CA . VAL A 1 259 ? -1.115 0.455 21.651 1.00 91.44 259 VAL A CA 1
ATOM 1816 C C . VAL A 1 259 ? -2.040 0.052 20.510 1.00 91.44 259 VAL A C 1
ATOM 1818 O O . VAL A 1 259 ? -3.038 0.721 20.233 1.00 91.44 259 VAL A O 1
ATOM 1821 N N . ARG A 1 260 ? -1.726 -1.079 19.872 1.00 91.31 260 ARG A N 1
ATOM 1822 C CA . ARG A 1 260 ? -2.608 -1.762 18.924 1.00 91.31 260 ARG A CA 1
ATOM 1823 C C . ARG A 1 260 ? -3.047 -3.091 19.526 1.00 91.31 260 ARG A C 1
ATOM 1825 O O . ARG A 1 260 ? -2.222 -3.932 19.868 1.00 91.31 260 ARG A O 1
ATOM 1832 N N . LEU A 1 261 ? -4.352 -3.254 19.673 1.00 91.62 261 LEU A N 1
ATOM 1833 C CA . LEU A 1 261 ? -5.012 -4.412 20.254 1.00 91.62 261 LEU A CA 1
ATOM 1834 C C . LEU A 1 261 ? -5.624 -5.243 19.113 1.00 91.62 261 LEU A C 1
ATOM 1836 O O . LEU A 1 261 ? -6.488 -4.728 18.396 1.00 91.62 261 LEU A O 1
ATOM 1840 N N . PRO A 1 262 ? -5.184 -6.499 18.912 1.00 83.44 262 PRO A N 1
ATOM 1841 C CA . PRO A 1 262 ? -5.726 -7.371 17.871 1.00 83.44 262 PRO A CA 1
ATOM 1842 C C . PRO A 1 262 ? -7.223 -7.660 18.043 1.00 83.44 262 PRO A C 1
ATOM 1844 O O . PRO A 1 262 ? -7.781 -7.500 19.134 1.00 83.44 262 PRO A O 1
ATOM 1847 N N . VAL A 1 263 ? -7.857 -8.154 16.978 1.00 84.00 263 VAL A N 1
ATOM 1848 C CA . VAL A 1 263 ? -9.232 -8.684 17.010 1.00 84.00 263 VAL A CA 1
ATOM 1849 C C . VAL A 1 263 ? -9.387 -9.704 18.147 1.00 84.00 263 VAL A C 1
ATOM 1851 O O . VAL A 1 263 ? -8.469 -10.467 18.443 1.00 84.00 263 VAL A O 1
ATOM 1854 N N . GLY A 1 264 ? -10.537 -9.695 18.826 1.00 85.50 264 GLY A N 1
ATOM 1855 C CA . GLY A 1 264 ? -10.812 -10.576 19.965 1.00 85.50 264 GLY A CA 1
ATOM 1856 C C . GLY A 1 264 ? -10.229 -10.104 21.302 1.00 85.50 264 GLY A C 1
ATOM 1857 O O . GLY A 1 264 ? -10.400 -10.781 22.316 1.00 85.50 264 GLY A O 1
ATOM 1858 N N . SER A 1 265 ? -9.566 -8.942 21.348 1.00 92.50 265 SER A N 1
ATOM 1859 C CA . SER A 1 265 ? -8.997 -8.412 22.596 1.00 92.50 265 SER A CA 1
ATOM 1860 C C . SER A 1 265 ? -10.055 -7.963 23.609 1.00 92.50 265 SER A C 1
ATOM 1862 O O . SER A 1 265 ? -9.818 -8.061 24.815 1.00 92.50 265 SER A O 1
ATOM 1864 N N . PHE A 1 266 ? -11.203 -7.457 23.146 1.00 97.06 266 PHE A N 1
ATOM 1865 C CA . PHE A 1 266 ? -12.265 -6.943 24.013 1.00 97.06 266 PHE A CA 1
ATOM 1866 C C . PHE A 1 266 ? -13.327 -7.999 24.319 1.00 97.06 266 PHE A C 1
ATOM 1868 O O . PHE A 1 266 ? -13.717 -8.794 23.466 1.00 97.06 266 PHE A O 1
ATOM 1875 N N . VAL A 1 267 ? -13.878 -7.929 25.530 1.00 96.75 267 VAL A N 1
ATOM 1876 C CA . VAL A 1 267 ? -15.080 -8.665 25.939 1.00 96.75 267 VAL A CA 1
ATOM 1877 C C . VAL A 1 267 ? -16.273 -7.707 25.925 1.00 96.75 267 VAL A C 1
ATOM 1879 O O . VAL A 1 267 ? -16.201 -6.622 26.499 1.00 96.75 267 VAL A O 1
ATOM 1882 N N . LYS A 1 268 ? -17.383 -8.098 25.286 1.00 96.25 268 LYS A N 1
ATOM 1883 C CA . LYS A 1 268 ? -18.651 -7.343 25.311 1.00 96.25 268 LYS A CA 1
ATOM 1884 C C . LYS A 1 268 ? -19.507 -7.796 26.490 1.00 96.25 268 LYS A C 1
ATOM 1886 O O . LYS A 1 268 ? -19.686 -8.995 26.688 1.00 96.25 268 LYS A O 1
ATOM 1891 N N . ASN A 1 269 ? -20.069 -6.845 27.225 1.00 94.25 269 ASN A N 1
ATOM 1892 C CA . ASN A 1 269 ? -21.090 -7.070 28.248 1.00 94.25 269 ASN A CA 1
ATOM 1893 C C . ASN A 1 269 ? -22.288 -6.127 28.018 1.00 94.25 269 ASN A C 1
ATOM 1895 O O . ASN A 1 269 ? -22.335 -5.404 27.022 1.00 94.25 269 ASN A O 1
ATOM 1899 N N . SER A 1 270 ? -23.261 -6.125 28.932 1.00 94.25 270 SER A N 1
ATOM 1900 C CA . SER A 1 270 ? -24.470 -5.289 28.832 1.00 94.25 270 SER A CA 1
ATOM 1901 C C . SER A 1 270 ? -24.200 -3.780 28.841 1.00 94.25 270 SER A C 1
ATOM 1903 O O . SER A 1 270 ? -25.040 -3.006 28.397 1.00 94.25 270 SER A O 1
ATOM 1905 N N . THR A 1 271 ? -23.037 -3.350 29.329 1.00 94.00 271 THR A N 1
ATOM 1906 C CA . THR A 1 271 ? -22.683 -1.933 29.502 1.00 94.00 271 THR A CA 1
ATOM 1907 C C . THR A 1 271 ? -21.673 -1.418 28.475 1.00 94.00 271 THR A C 1
ATOM 1909 O O . THR A 1 271 ? -21.424 -0.214 28.427 1.00 94.00 271 THR A O 1
ATOM 1912 N N . GLY A 1 272 ? -21.085 -2.290 27.649 1.00 96.19 272 GLY A N 1
ATOM 1913 C CA . GLY A 1 272 ? -20.102 -1.900 26.639 1.00 96.19 272 GLY A CA 1
ATOM 1914 C C . GLY A 1 272 ? -19.059 -2.972 26.335 1.00 96.19 272 GLY A C 1
ATOM 1915 O O . GLY A 1 272 ? -19.291 -4.170 26.512 1.00 96.19 272 GLY A O 1
ATOM 1916 N N . TYR A 1 273 ? -17.889 -2.516 25.894 1.00 97.88 273 TYR A N 1
ATOM 1917 C CA . TYR A 1 273 ? -16.721 -3.339 25.587 1.00 97.88 273 TYR A CA 1
ATOM 1918 C C . TYR A 1 273 ? -15.598 -3.070 26.584 1.00 97.88 273 TYR A C 1
ATOM 1920 O O . TYR A 1 273 ? -15.302 -1.914 26.889 1.00 97.88 273 TYR A O 1
ATOM 1928 N N . VAL A 1 274 ? -14.950 -4.133 27.060 1.00 97.81 274 VAL A N 1
ATOM 1929 C CA . VAL A 1 274 ? -13.889 -4.054 28.070 1.00 97.81 274 VAL A CA 1
ATOM 1930 C C . VAL A 1 274 ? -12.639 -4.771 27.593 1.00 97.81 274 VAL A C 1
ATOM 1932 O O . VAL A 1 274 ? -12.676 -5.956 27.265 1.00 97.81 274 VAL A O 1
ATOM 1935 N N . TYR A 1 275 ? -11.524 -4.056 27.630 1.00 97.62 275 TYR A N 1
ATOM 1936 C CA . TYR A 1 275 ? -10.182 -4.610 27.573 1.00 97.62 275 TYR A CA 1
ATOM 1937 C C . TYR A 1 275 ? -9.507 -4.405 28.927 1.00 97.62 275 TYR A C 1
ATOM 1939 O O . TYR A 1 275 ? -9.568 -3.314 29.496 1.00 97.62 275 TYR A O 1
ATOM 1947 N N . GLN A 1 276 ? -8.856 -5.443 29.447 1.00 96.38 276 GLN A N 1
ATOM 1948 C CA . GLN A 1 276 ? -8.091 -5.364 30.689 1.00 96.38 276 GLN A CA 1
ATOM 1949 C C . GLN A 1 276 ? -7.003 -6.431 30.708 1.00 96.38 276 GLN A C 1
ATOM 1951 O O . GLN A 1 276 ? -7.275 -7.590 31.022 1.00 96.38 276 GLN A O 1
ATOM 1956 N N . LYS A 1 277 ? -5.768 -6.043 30.394 1.00 94.69 277 LYS A N 1
ATOM 1957 C CA . LYS A 1 277 ? -4.593 -6.925 30.458 1.00 94.69 277 LYS A CA 1
ATOM 1958 C C . LYS A 1 277 ? -3.336 -6.108 30.757 1.00 94.69 277 LYS A C 1
ATOM 1960 O O . LYS A 1 277 ? -3.359 -4.877 30.743 1.00 94.69 277 LYS A O 1
ATOM 1965 N N . ARG A 1 278 ? -2.226 -6.804 31.013 1.00 91.56 278 ARG A N 1
ATOM 1966 C CA . ARG A 1 278 ? -0.892 -6.200 30.957 1.00 91.56 278 ARG A CA 1
ATOM 1967 C C . ARG A 1 278 ? -0.348 -6.295 29.534 1.00 91.56 278 ARG A C 1
ATOM 1969 O O . ARG A 1 278 ? -0.403 -7.367 28.938 1.00 91.56 278 ARG A O 1
ATOM 1976 N N . VAL A 1 279 ? 0.190 -5.196 29.020 1.00 83.44 279 VAL A N 1
ATOM 1977 C CA . VAL A 1 279 ? 0.915 -5.130 27.744 1.00 83.44 279 VAL A CA 1
ATOM 1978 C C . VAL A 1 279 ? 2.349 -4.749 28.080 1.00 83.44 279 VAL A C 1
ATOM 1980 O O . VAL A 1 279 ? 2.575 -3.668 28.613 1.00 83.44 279 VAL A O 1
ATOM 1983 N N . ASN A 1 280 ? 3.308 -5.647 27.845 1.00 84.25 280 ASN A N 1
ATOM 1984 C CA . ASN A 1 280 ? 4.723 -5.433 28.189 1.00 84.25 280 ASN A CA 1
ATOM 1985 C C . ASN A 1 280 ? 4.927 -4.975 29.651 1.00 84.25 280 ASN A C 1
ATOM 1987 O O . ASN A 1 280 ? 5.654 -4.030 29.932 1.00 84.25 280 ASN A O 1
ATOM 1991 N N . GLY A 1 281 ? 4.211 -5.604 30.591 1.00 84.88 281 GLY A N 1
ATOM 1992 C CA . GLY A 1 281 ? 4.263 -5.270 32.021 1.00 84.88 281 GLY A CA 1
ATOM 1993 C C . GLY A 1 281 ? 3.391 -4.081 32.450 1.00 84.88 281 GLY A C 1
ATOM 1994 O O . GLY A 1 281 ? 3.014 -4.016 33.621 1.00 84.88 281 GLY A O 1
ATOM 1995 N N . ILE A 1 282 ? 2.974 -3.214 31.525 1.00 89.44 282 ILE A N 1
ATOM 1996 C CA . ILE A 1 282 ? 2.120 -2.047 31.789 1.00 89.44 282 ILE A CA 1
ATOM 1997 C C . ILE A 1 282 ? 0.666 -2.499 31.910 1.00 89.44 282 ILE A C 1
ATOM 1999 O O . ILE A 1 282 ? 0.143 -3.168 31.017 1.00 89.44 282 ILE A O 1
ATOM 2003 N N . PHE A 1 283 ? -0.007 -2.136 33.000 1.00 94.56 283 PHE A N 1
ATOM 2004 C CA . PHE A 1 283 ? -1.436 -2.403 33.135 1.00 94.56 283 PHE A CA 1
ATOM 2005 C C . PHE A 1 283 ? -2.226 -1.417 32.277 1.00 94.56 283 PHE A C 1
ATOM 2007 O O . PHE A 1 283 ? -2.042 -0.209 32.406 1.00 94.56 283 PHE A O 1
ATOM 2014 N N . LEU A 1 284 ? -3.127 -1.933 31.439 1.00 96.44 284 LEU A N 1
ATOM 2015 C CA . LEU A 1 284 ? -4.051 -1.120 30.659 1.00 96.44 284 LEU A CA 1
ATOM 2016 C C . LEU A 1 284 ? -5.469 -1.672 30.778 1.00 96.44 284 LEU A C 1
ATOM 2018 O O . LEU A 1 284 ? -5.730 -2.852 30.519 1.00 96.44 284 LEU A O 1
ATOM 2022 N N . ARG A 1 285 ? -6.399 -0.775 31.097 1.00 97.19 285 ARG A N 1
ATOM 2023 C CA . ARG A 1 285 ? -7.835 -1.014 31.026 1.00 97.19 285 ARG A CA 1
ATOM 2024 C C . ARG A 1 285 ? -8.469 0.006 30.093 1.00 97.19 285 ARG A C 1
ATOM 2026 O O . ARG A 1 285 ? -8.287 1.200 30.301 1.00 97.19 285 ARG A O 1
ATOM 2033 N N . ILE A 1 286 ? -9.236 -0.459 29.113 1.00 97.75 286 ILE A N 1
ATOM 2034 C CA . ILE A 1 286 ? -10.056 0.388 28.239 1.00 97.75 286 ILE A CA 1
ATOM 2035 C C . ILE A 1 286 ? -11.501 -0.085 28.346 1.00 97.75 286 ILE A C 1
ATOM 2037 O O . ILE A 1 286 ? -11.788 -1.275 28.214 1.00 97.75 286 ILE A O 1
ATOM 2041 N N . PHE A 1 287 ? -12.408 0.854 28.570 1.00 97.69 287 PHE A N 1
ATOM 2042 C CA . PHE A 1 287 ? -13.841 0.641 28.571 1.00 97.69 287 PHE A CA 1
ATOM 2043 C C . PHE A 1 287 ? -14.481 1.555 27.530 1.00 97.69 287 PHE A C 1
ATOM 2045 O O . PHE A 1 287 ? -14.363 2.775 27.623 1.00 97.69 287 PHE A O 1
ATOM 2052 N N . ILE A 1 288 ? -15.193 0.969 26.571 1.00 96.56 288 ILE A N 1
ATOM 2053 C CA . ILE A 1 288 ? -16.037 1.701 25.622 1.00 96.56 288 ILE A CA 1
ATOM 2054 C C . ILE A 1 288 ? -17.488 1.423 26.012 1.00 96.56 288 ILE A C 1
ATOM 2056 O O . ILE A 1 288 ? -18.023 0.354 25.716 1.00 96.56 288 ILE A O 1
ATOM 2060 N N . LYS A 1 289 ? -18.097 2.350 26.754 1.00 96.38 289 LYS A N 1
ATOM 2061 C CA . LYS A 1 289 ? -19.450 2.216 27.302 1.00 96.38 289 LYS A CA 1
ATOM 2062 C C . LYS A 1 289 ? -20.511 2.581 26.281 1.00 96.38 289 LYS A C 1
ATOM 2064 O O . LYS A 1 289 ? -20.392 3.603 25.603 1.00 96.38 289 LYS A O 1
ATOM 2069 N N . PHE A 1 290 ? -2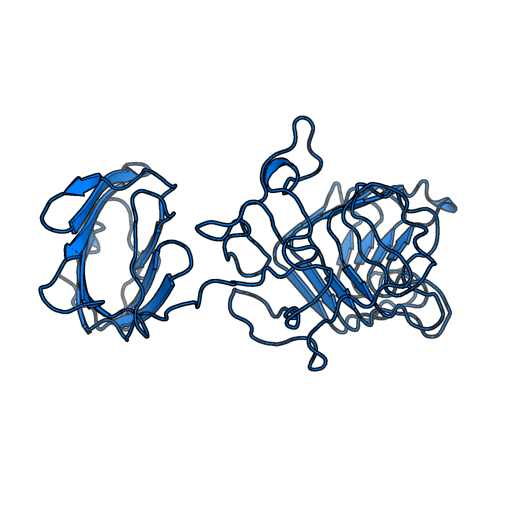1.586 1.800 26.268 1.00 94.44 290 PHE A N 1
ATOM 2070 C CA . PHE A 1 290 ? -22.826 2.195 25.611 1.00 94.44 290 PHE A CA 1
ATOM 2071 C C . PHE A 1 290 ? -23.479 3.351 26.364 1.00 94.44 290 PHE A C 1
ATOM 2073 O O . PHE A 1 290 ? -23.438 3.415 27.594 1.00 94.44 290 PHE A O 1
ATOM 2080 N N . THR A 1 291 ? -24.108 4.250 25.613 1.00 91.94 291 THR A N 1
ATOM 2081 C CA . THR A 1 291 ? -25.006 5.267 26.162 1.00 91.94 291 THR A CA 1
ATOM 2082 C C . THR A 1 291 ? -26.416 5.056 25.605 1.00 91.94 291 THR A C 1
ATOM 2084 O O . THR A 1 291 ? -26.577 4.347 24.609 1.00 91.94 291 THR A O 1
ATOM 2087 N N . PRO A 1 292 ? -27.448 5.675 26.201 1.00 89.88 292 PRO A N 1
ATOM 2088 C CA . PRO A 1 292 ? -28.800 5.646 25.643 1.00 89.88 292 PRO A CA 1
ATOM 2089 C C . PRO A 1 292 ? -28.929 6.347 24.281 1.00 89.88 292 PRO A C 1
ATOM 2091 O O . PRO A 1 292 ? -29.950 6.195 23.615 1.00 89.88 292 PRO A O 1
ATOM 2094 N N . TYR A 1 293 ? -27.929 7.134 23.868 1.00 87.00 293 TYR A N 1
ATOM 2095 C CA . TYR A 1 293 ? -27.967 7.915 22.638 1.00 87.00 293 TYR A CA 1
ATOM 2096 C C . TYR A 1 293 ? -27.256 7.162 21.501 1.00 87.00 293 TYR A C 1
ATOM 2098 O O . TYR A 1 293 ? -26.058 6.882 21.611 1.00 87.00 293 TYR A O 1
ATOM 2106 N N . PRO A 1 294 ? -27.946 6.850 20.388 1.00 82.06 294 PRO A N 1
ATOM 2107 C CA . PRO A 1 294 ? -27.353 6.123 19.271 1.00 82.06 294 PRO A CA 1
ATOM 2108 C C . PRO A 1 294 ? -26.071 6.773 18.741 1.00 82.06 294 PRO A C 1
ATOM 2110 O O . PRO A 1 294 ? -26.015 7.979 18.478 1.00 82.06 294 PRO A O 1
ATOM 2113 N N . GLY A 1 295 ? -25.033 5.950 18.587 1.00 79.75 295 GLY A N 1
ATOM 2114 C CA . GLY A 1 295 ? -23.720 6.375 18.109 1.00 79.75 295 GLY A CA 1
ATOM 2115 C C . GLY A 1 295 ? -22.877 7.142 19.132 1.00 79.75 295 GLY A C 1
ATOM 2116 O O . GLY A 1 295 ? -21.738 7.451 18.811 1.00 79.75 295 GLY A O 1
ATOM 2117 N N . LEU A 1 296 ? -23.379 7.443 20.336 1.00 88.25 296 LEU A N 1
ATOM 2118 C CA . LEU A 1 296 ? -22.612 8.089 21.406 1.00 88.25 296 LEU A CA 1
ATOM 2119 C C . LEU A 1 296 ? -22.078 7.046 22.397 1.00 88.25 296 LEU A C 1
ATOM 2121 O O . LEU A 1 296 ? -22.824 6.200 22.897 1.00 88.25 296 LEU A O 1
ATOM 2125 N N . TYR A 1 297 ? -20.796 7.161 22.729 1.00 93.19 297 TYR A N 1
ATOM 2126 C CA . TYR A 1 297 ? -20.075 6.262 23.625 1.00 93.19 297 TYR A CA 1
ATOM 2127 C C . TYR A 1 297 ? -19.302 7.057 24.677 1.00 9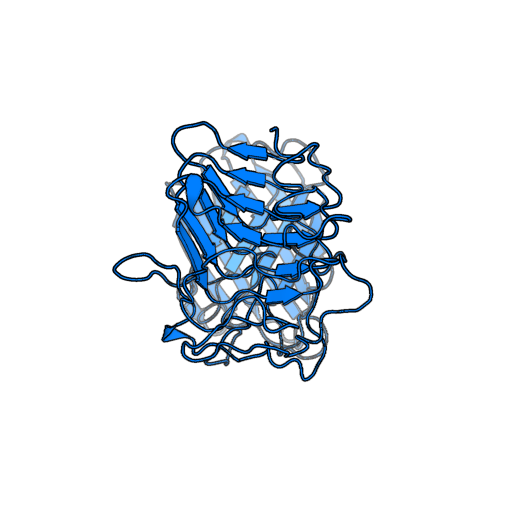3.19 297 TYR A C 1
ATOM 2129 O O . TYR A 1 297 ? -18.921 8.206 24.443 1.00 93.19 297 TYR A O 1
ATOM 2137 N N . GLN A 1 298 ? -19.023 6.429 25.823 1.00 94.94 298 GLN A N 1
ATOM 2138 C CA . GLN A 1 298 ? -17.992 6.922 26.743 1.00 94.94 298 GLN A CA 1
ATOM 2139 C C . GLN A 1 298 ? -16.747 6.044 26.643 1.00 94.94 298 GLN A C 1
ATOM 2141 O O . GLN A 1 298 ? -16.837 4.823 26.743 1.00 94.94 298 GLN A O 1
ATOM 2146 N N . LEU A 1 299 ? -15.587 6.669 26.488 1.00 95.50 299 LEU A N 1
ATOM 2147 C CA . LEU A 1 299 ? -14.276 6.050 26.565 1.00 95.50 299 LEU A CA 1
ATOM 2148 C C . LEU A 1 299 ? -13.672 6.324 27.944 1.00 95.50 299 LEU A C 1
ATOM 2150 O O . LEU A 1 299 ? -13.367 7.469 28.283 1.00 95.50 299 LEU A O 1
ATOM 2154 N N . LEU A 1 300 ? -13.473 5.259 28.716 1.00 97.06 300 LEU A N 1
ATOM 2155 C CA . LEU A 1 300 ? -12.699 5.278 29.953 1.00 97.06 300 LEU A CA 1
ATOM 2156 C C . LEU A 1 300 ? -11.412 4.490 29.721 1.00 97.06 300 LEU A C 1
ATOM 2158 O O . LEU A 1 300 ? -11.484 3.317 29.358 1.00 97.06 300 LEU A O 1
ATOM 2162 N N . ALA A 1 301 ? -10.250 5.089 29.949 1.00 96.69 301 ALA A N 1
ATOM 2163 C CA . ALA A 1 301 ? -8.983 4.372 29.876 1.00 96.69 301 ALA A CA 1
ATOM 2164 C C . ALA A 1 301 ? -8.129 4.653 31.111 1.00 96.69 301 ALA A C 1
ATOM 2166 O O . ALA A 1 301 ? -7.991 5.797 31.530 1.00 96.69 301 ALA A O 1
ATOM 2167 N N . ASN A 1 302 ? -7.572 3.595 31.692 1.00 95.81 302 ASN A N 1
ATOM 2168 C CA . ASN A 1 302 ? -6.680 3.668 32.840 1.00 95.81 302 ASN A CA 1
ATOM 2169 C C . ASN A 1 302 ? -5.405 2.881 32.532 1.00 95.81 302 ASN A C 1
ATOM 2171 O O . ASN A 1 302 ? -5.478 1.687 32.212 1.00 95.81 302 ASN A O 1
ATOM 2175 N N . ARG A 1 303 ? -4.259 3.551 32.639 1.00 94.69 303 ARG A N 1
ATOM 2176 C CA . ARG A 1 303 ? -2.924 2.965 32.499 1.00 94.69 303 ARG A CA 1
ATOM 2177 C C . ARG A 1 303 ? -2.149 3.167 33.793 1.00 94.69 303 ARG A C 1
ATOM 2179 O O . ARG A 1 303 ? -2.209 4.252 34.357 1.00 94.69 303 ARG A O 1
ATOM 2186 N N . ILE A 1 304 ? -1.393 2.150 34.212 1.00 92.44 304 ILE A N 1
ATOM 2187 C CA . ILE A 1 304 ? -0.458 2.232 35.346 1.00 92.44 304 ILE A CA 1
ATOM 2188 C C . ILE A 1 304 ? 0.841 1.483 35.006 1.00 92.44 304 ILE A C 1
ATOM 2190 O O . ILE A 1 304 ? 0.796 0.334 34.538 1.00 92.44 304 ILE A O 1
ATOM 2194 N N . GLY A 1 305 ? 1.983 2.107 35.306 1.00 87.25 305 GLY A N 1
ATOM 2195 C CA . GLY A 1 305 ? 3.328 1.541 35.196 1.00 87.25 305 GLY A CA 1
ATOM 2196 C C . GLY A 1 305 ? 4.071 1.899 33.905 1.00 87.25 305 GLY A C 1
ATOM 2197 O O . GLY A 1 305 ? 3.481 2.301 32.907 1.00 87.25 305 GLY A O 1
ATOM 2198 N N . GLY A 1 306 ? 5.392 1.709 33.906 1.00 83.88 306 GLY A N 1
ATOM 2199 C CA . GLY A 1 306 ? 6.278 2.157 32.824 1.00 83.88 306 GLY A CA 1
ATOM 2200 C C . GLY A 1 306 ? 6.508 3.671 32.858 1.00 83.88 306 GLY A C 1
ATOM 2201 O O . GLY A 1 306 ? 6.152 4.325 33.825 1.00 83.88 306 GLY A O 1
ATOM 2202 N N . THR A 1 307 ? 7.081 4.236 31.798 1.00 81.50 307 THR A N 1
ATOM 2203 C CA . THR A 1 307 ? 7.330 5.685 31.696 1.00 81.50 307 THR A CA 1
ATOM 2204 C C . THR A 1 307 ? 6.296 6.331 30.774 1.00 81.50 307 THR A C 1
ATOM 2206 O O . THR A 1 307 ? 5.939 5.744 29.749 1.00 81.50 307 THR A O 1
ATOM 2209 N N . LEU A 1 308 ? 5.805 7.514 31.144 1.00 80.00 308 LEU A N 1
ATOM 2210 C CA . LEU A 1 308 ? 5.106 8.448 30.255 1.00 80.00 308 LEU A CA 1
ATOM 2211 C C . LEU A 1 308 ? 5.954 9.712 30.178 1.00 80.00 308 LEU A C 1
ATOM 2213 O O . LEU A 1 308 ? 6.348 10.244 31.211 1.00 80.00 308 LEU A O 1
ATOM 2217 N N . THR A 1 309 ? 6.268 10.167 28.969 1.00 77.25 309 THR A N 1
ATOM 2218 C CA . THR A 1 309 ? 7.121 11.351 28.762 1.00 77.25 309 THR A CA 1
ATOM 2219 C C . THR A 1 309 ? 6.316 12.617 28.483 1.00 77.25 309 THR A C 1
ATOM 2221 O O . THR A 1 309 ? 6.895 13.678 28.272 1.00 77.25 309 THR A O 1
ATOM 2224 N N . ASP A 1 310 ? 4.988 12.515 28.452 1.00 75.25 310 ASP A N 1
ATOM 2225 C CA . ASP A 1 310 ? 4.094 13.640 28.205 1.00 75.25 310 ASP A CA 1
ATOM 2226 C C . ASP A 1 310 ? 4.048 14.548 29.440 1.00 75.25 310 ASP A C 1
ATOM 2228 O O . ASP A 1 310 ? 3.358 14.257 30.413 1.00 75.25 310 ASP A O 1
ATOM 2232 N N . THR A 1 311 ? 4.807 15.644 29.402 1.00 71.56 311 THR A N 1
ATOM 2233 C CA . THR A 1 311 ? 4.894 16.652 30.478 1.00 71.56 311 THR A CA 1
ATOM 2234 C C . THR A 1 311 ? 4.205 17.969 30.119 1.00 71.56 311 THR A C 1
ATOM 2236 O O . THR A 1 311 ? 4.294 18.950 30.855 1.00 71.56 311 THR A O 1
ATOM 2239 N N . THR A 1 312 ? 3.535 18.023 28.967 1.00 81.19 312 THR A N 1
ATOM 2240 C CA . THR A 1 312 ? 2.917 19.237 28.430 1.00 81.19 312 THR A CA 1
ATOM 2241 C C . THR A 1 312 ? 1.458 18.991 28.061 1.00 81.19 312 THR A C 1
ATOM 2243 O O . THR A 1 312 ? 1.029 17.864 27.840 1.00 81.19 312 THR A O 1
ATOM 2246 N N . SER A 1 313 ? 0.669 20.062 28.036 1.00 87.06 313 SER A N 1
ATOM 2247 C CA . SER A 1 313 ? -0.741 20.057 27.643 1.00 87.06 313 SER A CA 1
ATOM 2248 C C . SER A 1 313 ? -0.950 21.169 26.609 1.00 87.06 313 SER A C 1
ATOM 2250 O O . SER A 1 313 ? -0.550 22.295 26.918 1.00 87.06 313 SER A O 1
ATOM 2252 N N . PRO A 1 314 ? -1.580 20.963 25.427 1.00 89.94 314 PRO A N 1
ATOM 2253 C CA . PRO A 1 314 ? -2.187 19.799 24.780 1.00 89.94 314 PRO A CA 1
ATOM 2254 C C . PRO A 1 314 ? -1.663 18.378 24.948 1.00 89.94 314 PRO A C 1
ATOM 2256 O O . PRO A 1 314 ? -0.484 18.201 24.675 1.00 89.94 314 PRO A O 1
ATOM 2259 N N . VAL A 1 315 ? -2.493 17.362 25.202 1.00 88.44 315 VAL A N 1
ATOM 2260 C CA . VAL A 1 315 ? -2.119 15.966 24.893 1.00 88.44 315 VAL A CA 1
ATOM 2261 C C . VAL A 1 315 ? -3.036 15.401 23.815 1.00 88.44 315 VAL A C 1
ATOM 2263 O O . VAL A 1 315 ? -4.265 15.428 23.943 1.00 88.44 315 VAL A O 1
ATOM 2266 N N . LEU A 1 316 ? -2.437 14.874 22.746 1.00 87.19 316 LEU A N 1
ATOM 2267 C CA . LEU A 1 316 ? -3.168 14.222 21.665 1.00 87.19 316 LEU A CA 1
ATOM 2268 C C . LEU A 1 316 ? -3.693 12.864 22.136 1.00 87.19 316 LEU A C 1
ATOM 2270 O O . LEU A 1 316 ? -2.931 12.016 22.594 1.00 87.19 316 LEU A O 1
ATOM 2274 N N . VAL A 1 317 ? -4.990 12.637 21.967 1.00 90.00 317 VAL A N 1
ATOM 2275 C CA . VAL A 1 317 ? -5.622 11.338 22.195 1.00 90.00 317 VAL A CA 1
ATOM 2276 C C . VAL A 1 317 ? -6.271 10.867 20.914 1.00 90.00 317 VAL A C 1
ATOM 2278 O O . VAL A 1 317 ? -7.001 11.631 20.279 1.00 90.00 317 VAL A O 1
ATOM 2281 N N . THR A 1 318 ? -6.035 9.603 20.579 1.00 88.69 318 THR A N 1
ATOM 2282 C CA . THR A 1 318 ? -6.574 8.956 19.383 1.00 88.69 318 THR A CA 1
ATOM 2283 C C . THR A 1 318 ? -7.209 7.628 19.767 1.00 88.69 318 THR A C 1
ATOM 2285 O O . THR A 1 318 ? -6.659 6.867 20.566 1.00 88.69 318 THR A O 1
ATOM 2288 N N . LEU A 1 319 ? -8.366 7.334 19.180 1.00 91.38 319 LEU A N 1
ATOM 2289 C CA . LEU A 1 319 ? -8.978 6.009 19.216 1.00 91.38 319 LEU A CA 1
ATOM 2290 C C . LEU A 1 319 ? -9.330 5.607 17.787 1.00 91.38 319 LEU A C 1
ATOM 2292 O O . LEU A 1 319 ? -9.899 6.404 17.044 1.00 91.38 319 LEU A O 1
ATOM 2296 N N . THR A 1 320 ? -9.053 4.354 17.455 1.00 87.56 320 THR A N 1
ATOM 2297 C CA . THR A 1 320 ? -9.488 3.693 16.227 1.00 87.56 320 THR A CA 1
ATOM 2298 C C . THR A 1 320 ? -10.131 2.362 16.595 1.00 87.56 320 THR A C 1
ATOM 2300 O O . THR A 1 320 ? -9.542 1.595 17.354 1.00 87.56 320 THR A O 1
ATOM 2303 N N . VAL A 1 321 ? -11.318 2.075 16.063 1.00 88.44 321 VAL A N 1
ATOM 2304 C CA . VAL A 1 321 ? -12.012 0.786 16.183 1.00 88.44 321 VAL A CA 1
ATOM 2305 C C . VAL A 1 321 ? -12.431 0.320 14.791 1.00 88.44 321 VAL A C 1
ATOM 2307 O O . VAL A 1 321 ? -13.339 0.894 14.178 1.00 88.44 321 VAL A O 1
ATOM 2310 N N . GLY A 1 322 ? -11.760 -0.719 14.293 1.00 81.44 322 GLY A N 1
ATOM 2311 C CA . GLY A 1 322 ? -11.858 -1.126 12.892 1.00 81.44 322 GLY A CA 1
ATOM 2312 C C . GLY A 1 322 ? -11.475 0.038 11.988 1.00 81.44 322 GLY A C 1
ATOM 2313 O O . GLY A 1 322 ? -10.392 0.600 12.139 1.00 81.44 322 GLY A O 1
ATOM 2314 N N . ASN A 1 323 ? -12.406 0.442 11.128 1.00 70.38 323 ASN A N 1
ATOM 2315 C CA . ASN A 1 323 ? -12.213 1.556 10.203 1.00 70.38 323 ASN A CA 1
ATOM 2316 C C . ASN A 1 323 ? -12.618 2.901 10.816 1.00 70.38 323 ASN A C 1
ATOM 2318 O O . ASN A 1 323 ? -12.407 3.928 10.201 1.00 70.38 323 ASN A O 1
ATOM 2322 N N . ASN A 1 324 ? -13.205 2.946 12.013 1.00 78.81 324 ASN A N 1
ATOM 2323 C CA . ASN A 1 324 ? -13.682 4.202 12.594 1.00 78.81 324 ASN A CA 1
ATOM 2324 C C . ASN A 1 324 ? -12.590 4.812 13.466 1.00 78.81 324 ASN A C 1
ATOM 2326 O O . ASN A 1 324 ? -12.095 4.129 14.363 1.00 78.81 324 ASN A O 1
ATOM 2330 N N . SER A 1 325 ? -12.234 6.079 13.263 1.00 82.62 325 SER A N 1
ATOM 2331 C CA . SER A 1 325 ? -11.238 6.738 14.110 1.00 82.62 325 SER A CA 1
ATOM 2332 C C . SER A 1 325 ? -11.577 8.185 14.430 1.00 82.62 325 SER A C 1
ATOM 2334 O O . SER A 1 325 ? -12.402 8.830 13.784 1.00 82.62 325 SER A O 1
ATOM 2336 N N . GLY A 1 326 ? -10.914 8.713 15.449 1.00 82.44 326 GLY A N 1
ATOM 2337 C CA . GLY A 1 326 ? -10.858 10.143 15.682 1.00 82.44 326 GLY A CA 1
ATOM 2338 C C . GLY A 1 326 ? -9.739 10.505 16.635 1.00 82.44 326 GLY A C 1
ATOM 2339 O O . GLY A 1 326 ? -9.232 9.666 17.384 1.00 82.44 326 GLY A O 1
ATOM 2340 N N . SER A 1 327 ? -9.397 11.789 16.633 1.00 83.69 327 SER A N 1
ATOM 2341 C CA . SER A 1 327 ? -8.378 12.360 17.505 1.00 83.69 327 SER A CA 1
ATOM 2342 C C . SER A 1 327 ? -8.823 13.691 18.106 1.00 83.69 327 SER A C 1
ATOM 2344 O O . SER A 1 327 ? -9.567 14.445 17.47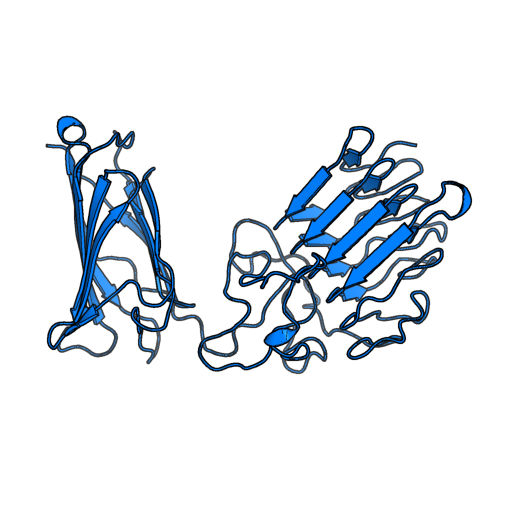8 1.00 83.69 327 SER A O 1
ATOM 2346 N N . THR A 1 328 ? -8.330 14.029 19.296 1.00 84.75 328 THR A N 1
ATOM 2347 C CA . THR A 1 328 ? -8.448 15.386 19.850 1.00 84.75 328 THR A CA 1
ATOM 2348 C C . THR A 1 328 ? -7.206 15.766 20.640 1.00 84.75 328 THR A C 1
ATOM 2350 O O . THR A 1 328 ? -6.571 14.924 21.264 1.00 84.75 328 THR A O 1
ATOM 2353 N N . GLN A 1 329 ? -6.924 17.063 20.687 1.00 86.75 329 GLN A N 1
ATOM 2354 C CA . GLN A 1 329 ? -6.091 17.649 21.731 1.00 86.75 329 GLN A CA 1
ATOM 2355 C C . GLN A 1 329 ? -6.949 17.801 22.996 1.00 86.75 329 GLN A C 1
ATOM 2357 O O . GLN A 1 329 ? -8.007 18.446 22.948 1.00 86.75 329 GLN A O 1
ATOM 2362 N N . MET A 1 330 ? -6.547 17.163 24.097 1.00 87.38 330 MET A N 1
ATOM 2363 C CA . MET A 1 330 ? -7.180 17.299 25.412 1.00 87.38 330 MET A CA 1
ATOM 2364 C C . MET A 1 330 ? -6.258 18.025 26.376 1.00 87.38 330 MET A C 1
ATOM 2366 O O . MET A 1 330 ? -5.062 17.753 26.431 1.00 87.38 330 MET A O 1
ATOM 2370 N N . ASN A 1 331 ? -6.838 18.933 27.155 1.00 90.75 331 ASN A N 1
ATOM 2371 C CA . ASN A 1 331 ? -6.115 19.579 28.237 1.00 90.75 331 ASN A CA 1
ATOM 2372 C C . ASN A 1 331 ? -5.914 18.556 29.357 1.00 90.75 331 ASN A C 1
ATOM 2374 O O . ASN A 1 331 ? -6.896 18.038 29.897 1.00 90.75 331 ASN A O 1
ATOM 2378 N N . ALA A 1 332 ? -4.655 18.254 29.659 1.00 90.62 332 ALA A N 1
ATOM 2379 C CA . ALA A 1 332 ? -4.289 17.332 30.721 1.00 90.62 332 ALA A CA 1
ATOM 2380 C C . ALA A 1 332 ? -4.068 18.092 32.032 1.00 90.62 332 ALA A C 1
ATOM 2382 O O . ALA A 1 332 ? -3.493 19.182 32.036 1.00 90.62 332 ALA A O 1
ATOM 2383 N N . THR A 1 333 ? -4.507 17.506 33.142 1.00 92.88 333 THR A N 1
ATOM 2384 C CA . THR A 1 333 ? -4.039 17.893 34.477 1.00 92.88 333 THR A CA 1
ATOM 2385 C C . THR A 1 333 ? -2.977 16.906 34.937 1.00 92.88 333 THR A C 1
ATOM 2387 O O . THR A 1 333 ? -3.115 15.706 34.690 1.00 92.88 333 THR A O 1
ATOM 2390 N N . PHE A 1 334 ? -1.956 17.416 35.614 1.00 89.00 334 PHE A N 1
ATOM 2391 C CA . PHE A 1 334 ? -0.851 16.631 36.149 1.00 89.00 334 PHE A CA 1
ATOM 2392 C C . PHE A 1 334 ? -1.026 16.546 37.663 1.00 89.00 334 PHE A C 1
ATOM 2394 O O . PHE A 1 334 ? -1.202 17.591 38.295 1.00 89.00 334 PHE A O 1
ATOM 2401 N N . ASP A 1 335 ? -1.071 15.322 38.185 1.00 77.38 335 ASP A N 1
ATOM 2402 C CA . ASP A 1 335 ? -1.039 15.047 39.627 1.00 77.38 335 ASP A CA 1
ATOM 2403 C C . ASP A 1 335 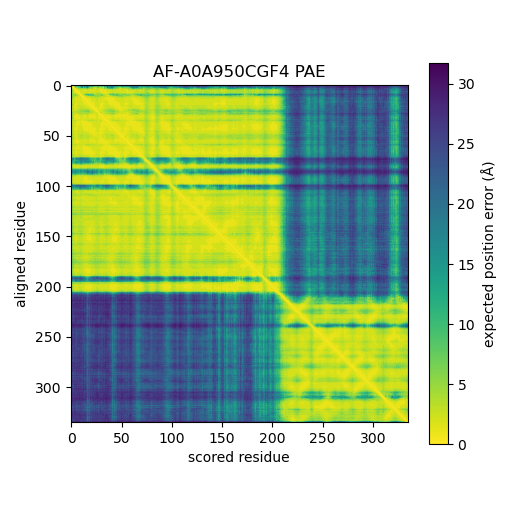? 0.422 14.874 40.085 1.00 77.38 335 ASP A C 1
ATOM 2405 O O . ASP A 1 335 ? 1.239 14.388 39.264 1.00 77.38 335 ASP A O 1
#

Mean predicted aligned error: 12.2 Å

Nearest PDB structures (foldseek):
  6zr7-assembly1_AAA  TM=4.357E-01  e=2.379E-02  Homo sapiens
  6xq8-assembly1_A-3  TM=3.678E-01  e=5.120E-02  Homo sapiens
  8sgn-assembly1_G  TM=4.225E-01  e=1.497E-01  Human herpesvirus 4 strain B95-8
  6efy-assembly1_A-2  TM=3.881E-01  e=4.608E-01  Drosophila melanogaster
  4wrl-assembly1_A  TM=3.093E-01  e=2.626E-01  Homo sapiens

Solvent-accessible surface area (backbone atoms only — not comparable to full-atom values): 16226 Å² total; per-residue (Å²): 119,49,21,36,66,38,64,43,72,63,83,62,51,78,46,64,41,41,59,45,62,65,21,61,12,85,40,25,0,0,28,28,20,30,64,22,42,36,42,39,33,20,25,32,34,38,46,8,27,8,46,28,1,0,30,28,20,28,33,21,44,37,39,40,31,27,18,29,38,35,50,9,23,5,96,70,40,22,0,15,40,19,22,40,67,92,56,67,25,42,32,37,42,22,25,25,33,35,35,57,5,52,79,22,30,39,25,29,60,70,55,45,59,68,20,31,28,38,24,46,44,66,53,52,67,51,77,36,69,69,32,38,51,60,35,76,54,42,61,38,90,80,43,74,36,86,80,53,54,90,39,53,40,50,51,71,38,94,87,23,73,27,59,64,54,32,51,50,90,66,39,39,58,88,51,91,79,58,46,78,53,61,47,31,28,46,68,44,52,29,56,52,100,81,57,68,22,22,39,38,16,22,44,51,80,66,91,62,77,68,28,49,35,45,69,60,51,70,49,36,39,36,28,57,89,56,12,27,38,44,38,43,31,35,37,28,47,34,91,93,55,87,82,53,52,45,80,20,36,35,38,42,34,54,54,83,47,73,50,79,42,58,59,59,59,28,48,77,58,100,58,30,36,40,33,77,52,66,59,96,82,24,38,41,36,40,35,45,27,66,52,99,48,89,44,34,33,37,43,38,36,41,37,42,44,69,86,53,83,71,85,63,64,69,30,48,33,38,46,31,45,56,74,29,35,35,63,35,76,39,68,53,46,76,106

Sequence (335 aa):
GGGGGISNSGTSAVVINSTFKQNIGVVDGGGIENVSPLTITNSTFAGNDAPVGGGIDNFRTLTVINSTFTGNGPTLGGGNVSNDPHGNGSGTIKSTILTAGGAGGNCLGTITDAGYNISDDSTCNFSVTGSFNNTNPMLNPNGLQNNGGPTQTIALLAGSPAIDAIPLADCTDQASPPNPIVTDQRLFPRSDAGETACDIGAYEVQDKPFLPFSRFTGSLKIDPDAGGFYLASGFRLGTSGSIDPKTQPVAFSVGSYAVRLPVGSFVKNSTGYVYQKRVNGIFLRIFIKFTPYPGLYQLLANRIGGTLTDTTSPVLVTLTVGNNSGSTQMNATFD

Secondary structure (DSSP, 8-state):
---SSEEE-SS-EEEES-EEES-B-SSB-SSEEESS-EEEES-EEES-B-SB-SSEEESSEEEEES-EEES---TTSB-SEEE-GGGT-EEEEES-EEE--GGG-SEES-EEE-S--EESSSTT---STT-BSS----B-TT-SB--SSSS-B-PBPTT-TTTT-EEGGG-B-SSSSPPB--B-TTS-BSS-TT-SEE-SSS----SS---PPP--EEEEEEETTTTEEEEEEEEE-STT----TTTS-EEEEETTEEEEE-TT-PEEETTEEEEEEEETTEEEEEEEEE-SSTTEEEEEEEEESS-----SSSEEEEEEETTEEEEEEEPEEE-

Foldseek 3Di:
DAAQAEEAPDAEEEAALEEAAQGEDAAFAQRYEELHHYEYELYEYYQGEHLAQLHHAFLAEYEYEQAEQENRAYPHQRAVYEADVVNVGAAEYELAEFYHHDNNAHYHDAYHYPALYEGCACRNVHDDYNYYHVFDQQWDPVAFDCPAADGTGIDHDPPGSQAQSAFQVRCFGPDVVTDHDQAASRRAGQDADPHRGGGRHRDTDNPPDAWEKDAWDWAKEQEQVQLKIKTKTKIFTHPDDDFDQQQWWKWKDKAPDIDIGDHRQWDDDPFFIWHFDDDVNKTKIWGWGDDPDPRMTIIIIMIGDDGDPPPDFQIKIKMDGRSYIYIDRHGYDYD

Radius of gyration: 22.51 Å; Cα contacts (8 Å, |Δi|>4): 1056; chains: 1; bounding box: 53×40×63 Å